Protein AF-0000000082558878 (afdb_homodimer)

InterPro domains:
  IPR019312 CCR4-NOT transcription complex subunit 11, C-terminal domain [PTHR15975] (5-112)

Solvent-accessible surface area (backbone atoms only — not comparable to full-atom values): 16102 Å² total; per-residue (Å²): 130,88,58,76,75,51,75,67,53,46,52,51,52,53,53,58,37,68,46,59,88,51,52,60,68,55,51,45,50,52,47,58,71,74,38,56,77,90,45,45,63,42,55,43,52,50,46,52,58,45,63,72,39,72,83,72,45,54,72,45,28,47,52,45,47,53,49,39,58,50,54,76,34,50,94,38,58,66,86,68,26,90,57,43,63,60,53,50,50,51,43,66,37,86,85,50,60,52,64,56,25,51,50,44,47,48,61,71,64,47,75,79,40,74,62,40,46,52,33,49,42,50,44,48,55,49,48,34,28,51,71,37,92,66,53,83,73,78,81,123,129,88,61,74,73,51,73,69,54,46,53,52,54,52,52,58,37,67,45,60,88,50,53,60,68,56,52,44,50,50,49,57,71,74,40,56,77,89,46,44,62,42,56,42,52,51,46,52,58,45,63,70,39,72,83,73,44,53,74,47,28,47,53,45,46,51,48,40,59,51,54,76,34,51,92,38,58,66,86,70,27,91,57,42,65,62,52,51,50,50,44,66,38,86,85,49,60,51,64,56,25,53,50,43,48,49,60,71,64,47,76,78,40,73,63,39,46,53,34,49,42,51,45,49,55,50,48,35,28,51,71,37,91,67,55,85,73,77,83,124

Radius of gyration: 20.97 Å; Cα contacts (8 Å, |Δi|>4): 273; chains: 2; bounding box: 34×67×45 Å

pLDDT: mean 88.43, std 11.2, range [39.81, 97.31]

Structure (mmCIF, N/CA/C/O backbone):
data_AF-0000000082558878-model_v1
#
loop_
_entity.id
_entity.type
_entity.pdbx_description
1 polymer 'CCR4-NOT transcription complex subunit 11'
#
loop_
_atom_site.group_PDB
_atom_site.id
_atom_site.type_symbol
_atom_site.label_atom_id
_atom_site.label_alt_id
_atom_site.label_comp_id
_atom_site.label_asym_id
_atom_site.label_entity_id
_atom_site.label_seq_id
_atom_site.pdbx_PDB_ins_code
_atom_site.Cartn_x
_atom_site.Cartn_y
_atom_site.Cartn_z
_atom_site.occupancy
_atom_site.B_iso_or_equiv
_atom_site.auth_seq_id
_atom_site.auth_comp_id
_atom_site.auth_asym_id
_atom_site.auth_atom_id
_atom_site.pdbx_PDB_model_num
ATOM 1 N N . MET A 1 1 ? 0.858 -32.375 -23.156 1 41.41 1 MET A N 1
ATOM 2 C CA . MET A 1 1 ? -0.125 -32.969 -22.25 1 41.41 1 MET A CA 1
ATOM 3 C C . MET A 1 1 ? -0.098 -32.312 -20.891 1 41.41 1 MET A C 1
ATOM 5 O O . MET A 1 1 ? 0.89 -32.406 -20.156 1 41.41 1 MET A O 1
ATOM 9 N N . MET A 1 2 ? -0.386 -31.094 -20.703 1 52.91 2 MET A N 1
ATOM 10 C CA . MET A 1 2 ? -0.169 -30.234 -19.531 1 52.91 2 MET A CA 1
ATOM 11 C C . MET A 1 2 ? -0.681 -30.891 -18.266 1 52.91 2 MET A C 1
ATOM 13 O O . MET A 1 2 ? -1.886 -31.109 -18.109 1 52.91 2 MET A O 1
ATOM 17 N N . LYS A 1 3 ? 0.099 -31.703 -17.609 1 71.94 3 LYS A N 1
ATOM 18 C CA . LYS A 1 3 ? -0.258 -32.594 -16.516 1 71.94 3 LYS A CA 1
ATOM 19 C C . LYS A 1 3 ? -0.732 -31.828 -15.297 1 71.94 3 LYS A C 1
ATOM 21 O O . LYS A 1 3 ? -0.329 -30.672 -15.094 1 71.94 3 LYS A O 1
ATOM 26 N N . THR A 1 4 ? -1.843 -32.25 -14.703 1 86.31 4 THR A N 1
ATOM 27 C CA . THR A 1 4 ? -2.49 -31.719 -13.508 1 86.31 4 THR A CA 1
ATOM 28 C C . THR A 1 4 ? -1.589 -31.891 -12.289 1 86.31 4 THR A C 1
ATOM 30 O O . THR A 1 4 ? -0.62 -32.656 -12.328 1 86.31 4 THR A O 1
ATOM 33 N N . LEU A 1 5 ? -1.783 -31.062 -11.266 1 92.44 5 LEU A N 1
ATOM 34 C CA . LEU A 1 5 ? -1.066 -31.188 -10 1 92.44 5 LEU A CA 1
ATOM 35 C C . LEU A 1 5 ? -1.396 -32.5 -9.312 1 92.44 5 LEU A C 1
ATOM 37 O O . LEU A 1 5 ? -2.549 -32.938 -9.312 1 92.44 5 LEU A O 1
ATOM 41 N N . ASN A 1 6 ? -0.422 -33.219 -8.93 1 92.88 6 ASN A N 1
ATOM 42 C CA . ASN A 1 6 ? -0.708 -34.375 -8.078 1 92.88 6 ASN A CA 1
ATOM 43 C C . ASN A 1 6 ? -1.129 -33.938 -6.676 1 92.88 6 ASN A C 1
ATOM 45 O O . ASN A 1 6 ? -1.124 -32.75 -6.359 1 92.88 6 ASN A O 1
ATOM 49 N N . ALA A 1 7 ? -1.588 -34.875 -5.836 1 93.94 7 ALA A N 1
ATOM 50 C CA . ALA A 1 7 ? -2.135 -34.562 -4.516 1 93.94 7 ALA A CA 1
ATOM 51 C C . ALA A 1 7 ? -1.107 -33.875 -3.643 1 93.94 7 ALA A C 1
ATOM 53 O O . ALA A 1 7 ? -1.439 -32.906 -2.941 1 93.94 7 ALA A O 1
ATOM 54 N N . ASP A 1 8 ? 0.12 -34.281 -3.676 1 95.5 8 ASP A N 1
ATOM 55 C CA . ASP A 1 8 ? 1.184 -33.688 -2.873 1 95.5 8 ASP A CA 1
ATOM 56 C C . ASP A 1 8 ? 1.49 -32.281 -3.332 1 95.5 8 ASP A C 1
ATOM 58 O O . ASP A 1 8 ? 1.669 -31.375 -2.51 1 95.5 8 ASP A O 1
ATOM 62 N N . GLU A 1 9 ? 1.542 -32.094 -4.574 1 95.62 9 GLU A N 1
ATOM 63 C CA . GLU A 1 9 ? 1.789 -30.766 -5.152 1 95.62 9 GLU A CA 1
ATOM 64 C C . GLU A 1 9 ? 0.667 -29.797 -4.805 1 95.62 9 GLU A C 1
ATOM 66 O O . GLU A 1 9 ? 0.924 -28.625 -4.492 1 95.62 9 GLU A O 1
ATOM 71 N N . SER A 1 10 ? -0.529 -30.312 -4.891 1 95.56 10 SER A N 1
ATOM 72 C CA . SER A 1 10 ? -1.688 -29.484 -4.562 1 95.56 10 SER A CA 1
ATOM 73 C C . SER A 1 10 ? -1.642 -29.031 -3.109 1 95.56 10 SER A C 1
ATOM 75 O O . SER A 1 10 ? -1.905 -27.859 -2.814 1 95.56 10 SER A O 1
ATOM 77 N N . LYS A 1 11 ? -1.354 -29.953 -2.287 1 96.38 11 LYS A N 1
ATOM 78 C CA . LYS A 1 11 ? -1.232 -29.609 -0.872 1 96.38 11 LYS A CA 1
ATOM 79 C C . LYS A 1 11 ? -0.143 -28.562 -0.644 1 96.38 11 LYS A C 1
ATOM 81 O O . LYS A 1 11 ? -0.33 -27.625 0.132 1 96.38 11 LYS A O 1
ATOM 86 N N . THR A 1 12 ? 0.955 -28.766 -1.284 1 96.94 12 THR A N 1
ATOM 87 C CA . THR A 1 12 ? 2.076 -27.844 -1.179 1 96.94 12 THR A CA 1
ATOM 88 C C . THR A 1 12 ? 1.678 -26.453 -1.665 1 96.94 12 THR A C 1
ATOM 90 O O . THR A 1 12 ? 1.969 -25.453 -1.007 1 96.94 12 THR A O 1
ATOM 93 N N . LEU A 1 13 ? 1.023 -26.359 -2.75 1 96.81 13 LEU A N 1
ATOM 94 C CA . LEU A 1 13 ? 0.583 -25.094 -3.324 1 96.81 13 LEU A CA 1
ATOM 95 C C . LEU A 1 13 ? -0.374 -24.375 -2.381 1 96.81 13 LEU A C 1
ATOM 97 O O . LEU A 1 13 ? -0.24 -23.172 -2.152 1 96.81 13 LEU A O 1
ATOM 101 N N . TYR A 1 14 ? -1.26 -25.109 -1.8 1 96.06 14 TYR A N 1
ATOM 102 C CA . TYR A 1 14 ? -2.234 -24.516 -0.883 1 96.06 14 TYR A CA 1
ATOM 103 C C . TYR A 1 14 ? -1.554 -24 0.378 1 96.06 14 TYR A C 1
ATOM 105 O O . TYR A 1 14 ? -1.959 -22.984 0.932 1 96.06 14 TYR A O 1
ATOM 113 N N . ALA A 1 15 ? -0.614 -24.703 0.79 1 96.94 15 ALA A N 1
ATOM 114 C CA . ALA A 1 15 ? 0.149 -24.25 1.953 1 96.94 15 ALA A CA 1
ATOM 115 C C . ALA A 1 15 ? 0.841 -22.922 1.679 1 96.94 15 ALA A C 1
ATOM 117 O O . ALA A 1 15 ? 0.9 -22.047 2.553 1 96.94 15 ALA A O 1
ATOM 118 N N . LEU A 1 16 ? 1.37 -22.797 0.528 1 97.06 16 LEU A N 1
ATOM 119 C CA . LEU A 1 16 ? 2.023 -21.547 0.134 1 97.06 16 LEU A CA 1
ATOM 120 C C . LEU A 1 16 ? 1.031 -20.391 0.14 1 97.06 16 LEU A C 1
ATOM 122 O O . LEU A 1 16 ? 1.364 -19.281 0.575 1 97.06 16 LEU A O 1
ATOM 126 N N . LEU A 1 17 ? -0.158 -20.672 -0.271 1 96.62 17 LEU A N 1
ATOM 127 C CA . LEU A 1 17 ? -1.191 -19.641 -0.342 1 96.62 17 LEU A CA 1
ATOM 128 C C . LEU A 1 17 ? -1.591 -19.172 1.055 1 96.62 17 LEU A C 1
ATOM 130 O O . LEU A 1 17 ? -2.105 -18.062 1.221 1 96.62 17 LEU A O 1
ATOM 134 N N . LYS A 1 18 ? -1.287 -19.984 2.02 1 94.31 18 LYS A N 1
ATOM 135 C CA . LYS A 1 18 ? -1.65 -19.656 3.396 1 94.31 18 LYS A CA 1
ATOM 136 C C . LYS A 1 18 ? -0.517 -18.922 4.105 1 94.31 18 LYS A C 1
ATOM 138 O O . LYS A 1 18 ? -0.676 -18.484 5.242 1 94.31 18 LYS A O 1
ATOM 143 N N . SER A 1 19 ? 0.592 -18.766 3.434 1 92.56 19 SER A N 1
ATOM 144 C CA . SER A 1 19 ? 1.75 -18.078 4.004 1 92.56 19 SER A CA 1
ATOM 145 C C . SER A 1 19 ? 1.663 -16.562 3.795 1 92.56 19 SER A C 1
ATOM 147 O O . SER A 1 19 ? 2.664 -15.922 3.486 1 92.56 19 SER A O 1
ATOM 149 N N . GLU A 1 20 ? 0.526 -16.047 3.996 1 86.44 20 GLU A N 1
ATOM 150 C CA . GLU A 1 20 ? 0.276 -14.641 3.674 1 86.44 20 GLU A CA 1
ATOM 151 C C . GLU A 1 20 ? 1.02 -13.711 4.633 1 86.44 20 GLU A C 1
ATOM 153 O O . GLU A 1 20 ? 1.218 -12.531 4.332 1 86.44 20 GLU A O 1
ATOM 158 N N . GLN A 1 21 ? 1.49 -14.227 5.73 1 86.25 21 GLN A N 1
ATOM 159 C CA . GLN A 1 21 ? 2.207 -13.414 6.711 1 86.25 21 GLN A CA 1
ATOM 160 C C . GLN A 1 21 ? 3.676 -13.258 6.328 1 86.25 21 GLN A C 1
ATOM 162 O O . GLN A 1 21 ? 4.379 -12.406 6.875 1 86.25 21 GLN A O 1
ATOM 167 N N . SER A 1 22 ? 4.121 -14.062 5.402 1 91.62 22 SER A N 1
ATOM 168 C CA . SER A 1 22 ? 5.504 -14 4.938 1 91.62 22 SER A CA 1
ATOM 169 C C . SER A 1 22 ? 5.68 -12.922 3.869 1 91.62 22 SER A C 1
ATOM 171 O O . SER A 1 22 ? 4.734 -12.594 3.148 1 91.62 22 SER A O 1
ATOM 173 N N . PRO A 1 23 ? 6.941 -12.414 3.881 1 92.31 23 PRO A N 1
ATOM 174 C CA . PRO A 1 23 ? 7.23 -11.484 2.787 1 92.31 23 PRO A CA 1
ATOM 175 C C . PRO A 1 23 ? 7.113 -12.141 1.412 1 92.31 23 PRO A C 1
ATOM 177 O O . PRO A 1 23 ? 7.328 -13.344 1.276 1 92.31 23 PRO A O 1
ATOM 180 N N . ILE A 1 24 ? 6.812 -11.352 0.441 1 92.62 24 ILE A N 1
ATOM 181 C CA . ILE A 1 24 ? 6.523 -11.812 -0.911 1 92.62 24 ILE A CA 1
ATOM 182 C C . ILE A 1 24 ? 7.738 -12.547 -1.479 1 92.62 24 ILE A C 1
ATOM 184 O O . ILE A 1 24 ? 7.598 -13.547 -2.186 1 92.62 24 ILE A O 1
ATOM 188 N N . ASP A 1 25 ? 8.945 -12.031 -1.175 1 92.75 25 ASP A N 1
ATOM 189 C CA . ASP A 1 25 ? 10.172 -12.625 -1.704 1 92.75 25 ASP A CA 1
ATOM 190 C C . ASP A 1 25 ? 10.406 -14.016 -1.115 1 92.75 25 ASP A C 1
ATOM 192 O O . ASP A 1 25 ? 10.883 -14.914 -1.808 1 92.75 25 ASP A O 1
ATOM 196 N N . GLU A 1 26 ? 10.023 -14.133 0.101 1 94.81 26 GLU A N 1
ATOM 197 C CA . GLU A 1 26 ? 10.164 -15.438 0.745 1 94.81 26 GLU A CA 1
ATOM 198 C C . GLU A 1 26 ? 9.164 -16.453 0.176 1 94.81 26 GLU A C 1
ATOM 200 O O . GLU A 1 26 ? 9.5 -17.609 -0.023 1 94.81 26 GLU A O 1
ATOM 205 N N . ILE A 1 27 ? 7.988 -15.992 -0.033 1 95.88 27 ILE A N 1
ATOM 206 C CA . ILE A 1 27 ? 6.961 -16.844 -0.622 1 95.88 27 ILE A CA 1
ATOM 207 C C . ILE A 1 27 ? 7.418 -17.328 -1.994 1 95.88 27 ILE A C 1
ATOM 209 O O . ILE A 1 27 ? 7.316 -18.516 -2.303 1 95.88 27 ILE A O 1
ATOM 213 N N . ALA A 1 28 ? 7.91 -16.422 -2.805 1 93.94 28 ALA A N 1
ATOM 214 C CA . ALA A 1 28 ? 8.398 -16.766 -4.137 1 93.94 28 ALA A CA 1
ATOM 215 C C . ALA A 1 28 ? 9.555 -17.766 -4.059 1 93.94 28 ALA A C 1
ATOM 217 O O . ALA A 1 28 ? 9.609 -18.719 -4.836 1 93.94 28 ALA A O 1
ATOM 218 N N . ALA A 1 29 ? 10.438 -17.516 -3.137 1 94.62 29 ALA A N 1
ATOM 219 C CA . ALA A 1 29 ? 11.578 -18.406 -2.953 1 94.62 29 ALA A CA 1
ATOM 220 C C . ALA A 1 29 ? 11.117 -19.797 -2.539 1 94.62 29 ALA A C 1
ATOM 222 O O . ALA A 1 29 ? 11.633 -20.797 -3.041 1 94.62 29 ALA A O 1
ATOM 223 N N . ASP A 1 30 ? 10.172 -19.859 -1.645 1 96.69 30 ASP A N 1
ATOM 224 C CA . ASP A 1 30 ? 9.617 -21.141 -1.195 1 96.69 30 ASP A CA 1
ATOM 225 C C . ASP A 1 30 ? 8.977 -21.891 -2.355 1 96.69 30 ASP A C 1
ATOM 227 O O . ASP A 1 30 ? 9.18 -23.109 -2.5 1 96.69 30 ASP A O 1
ATOM 231 N N . PHE A 1 31 ? 8.273 -21.203 -3.125 1 97 31 PHE A N 1
ATOM 232 C CA . PHE A 1 31 ? 7.645 -21.812 -4.289 1 97 31 PHE A CA 1
ATOM 233 C C . PHE A 1 31 ? 8.695 -22.422 -5.211 1 97 31 PHE A C 1
ATOM 235 O O . PHE A 1 31 ? 8.578 -23.578 -5.621 1 97 31 PHE A O 1
ATOM 242 N N . ASN A 1 32 ? 9.727 -21.656 -5.523 1 94.69 32 ASN A N 1
ATOM 243 C CA . ASN A 1 32 ? 10.781 -22.094 -6.43 1 94.69 32 ASN A CA 1
ATOM 244 C C . ASN A 1 32 ? 11.547 -23.281 -5.852 1 94.69 32 ASN A C 1
ATOM 246 O O . ASN A 1 32 ? 12.062 -24.125 -6.602 1 94.69 32 ASN A O 1
ATOM 250 N N . SER A 1 33 ? 11.617 -23.297 -4.617 1 95.88 33 SER A N 1
ATOM 251 C CA . SER A 1 33 ? 12.328 -24.391 -3.973 1 95.88 33 SER A CA 1
ATOM 252 C C . SER A 1 33 ? 11.492 -25.672 -3.953 1 95.88 33 SER A C 1
ATOM 254 O O . SER A 1 33 ? 12.039 -26.781 -3.99 1 95.88 33 SER A O 1
ATOM 256 N N . LYS A 1 34 ? 10.219 -25.578 -3.904 1 96.19 34 LYS A N 1
ATOM 257 C CA . LYS A 1 34 ? 9.328 -26.719 -3.746 1 96.19 34 LYS A CA 1
ATOM 258 C C . LYS A 1 34 ? 8.852 -27.234 -5.102 1 96.19 34 LYS A C 1
ATOM 260 O O . LYS A 1 34 ? 8.445 -28.391 -5.223 1 96.19 34 LYS A O 1
ATOM 265 N N . PHE A 1 35 ? 8.844 -26.359 -6.059 1 96.19 35 PHE A N 1
ATOM 266 C CA . PHE A 1 35 ? 8.414 -26.75 -7.398 1 96.19 35 PHE A CA 1
ATOM 267 C C . PHE A 1 35 ? 9.57 -26.641 -8.391 1 96.19 35 PHE A C 1
ATOM 269 O O . PHE A 1 35 ? 10.102 -25.547 -8.617 1 96.19 35 PHE A O 1
ATOM 276 N N . PRO A 1 36 ? 9.953 -27.812 -8.977 1 94.12 36 PRO A N 1
ATOM 277 C CA . PRO A 1 36 ? 10.938 -27.719 -10.062 1 94.12 36 PRO A CA 1
ATOM 278 C C . PRO A 1 36 ? 10.438 -26.906 -11.25 1 94.12 36 PRO A C 1
ATOM 280 O O . PRO A 1 36 ? 9.227 -26.828 -11.484 1 94.12 36 PRO A O 1
ATOM 283 N N . ARG A 1 37 ? 11.352 -26.328 -12.016 1 92.56 37 ARG A N 1
ATOM 284 C CA . ARG A 1 37 ? 11.031 -25.438 -13.133 1 92.56 37 ARG A CA 1
ATOM 285 C C . ARG A 1 37 ? 10.078 -26.125 -14.117 1 92.56 37 ARG A C 1
ATOM 287 O O . ARG A 1 37 ? 9.188 -25.484 -14.672 1 92.56 37 ARG A O 1
ATOM 294 N N . ALA A 1 38 ? 10.297 -27.406 -14.281 1 92.88 38 ALA A N 1
ATOM 295 C CA . ALA A 1 38 ? 9.484 -28.172 -15.227 1 92.88 38 ALA A CA 1
ATOM 296 C C . ALA A 1 38 ? 8.031 -28.234 -14.781 1 92.88 38 ALA A C 1
ATOM 298 O O . ALA A 1 38 ? 7.137 -28.5 -15.594 1 92.88 38 ALA A O 1
ATOM 299 N N . ARG A 1 39 ? 7.816 -27.953 -13.516 1 94.56 39 ARG A N 1
ATOM 300 C CA . ARG A 1 39 ? 6.465 -28.062 -12.977 1 94.56 39 ARG A CA 1
ATOM 301 C C . ARG A 1 39 ? 5.855 -26.672 -12.75 1 94.56 39 ARG A C 1
ATOM 303 O O . ARG A 1 39 ? 4.688 -26.562 -12.367 1 94.56 39 ARG A O 1
ATOM 310 N N . HIS A 1 40 ? 6.562 -25.609 -13.07 1 94.5 40 HIS A N 1
ATOM 311 C CA . HIS A 1 40 ? 6.102 -24.234 -12.836 1 94.5 40 HIS A CA 1
ATOM 312 C C . HIS A 1 40 ? 4.82 -23.953 -13.617 1 94.5 40 HIS A C 1
ATOM 314 O O . HIS A 1 40 ? 3.871 -23.391 -13.062 1 94.5 40 HIS A O 1
ATOM 320 N N . PHE A 1 41 ? 4.859 -24.406 -14.797 1 94.75 41 PHE A N 1
ATOM 321 C CA . PHE A 1 41 ? 3.723 -24.078 -15.656 1 94.75 41 PHE A CA 1
ATOM 322 C C . PHE A 1 41 ? 2.441 -24.688 -15.109 1 94.75 41 PHE A C 1
ATOM 324 O O . PHE A 1 41 ? 1.404 -24.031 -15.047 1 94.75 41 PHE A O 1
ATOM 331 N N . VAL A 1 42 ? 2.514 -25.906 -14.695 1 96.06 42 VAL A N 1
ATOM 332 C CA . VAL A 1 42 ? 1.333 -26.625 -14.211 1 96.06 42 VAL A CA 1
ATOM 333 C C . VAL A 1 42 ? 0.871 -26.016 -12.891 1 96.06 42 VAL A C 1
ATOM 335 O O . VAL A 1 42 ? -0.329 -25.828 -12.672 1 96.06 42 VAL A O 1
ATOM 338 N N . ALA A 1 43 ? 1.758 -25.703 -12.023 1 96.69 43 ALA A N 1
ATOM 339 C CA . ALA A 1 43 ? 1.423 -25.078 -10.734 1 96.69 43 ALA A CA 1
ATOM 340 C C . ALA A 1 43 ? 0.758 -23.719 -10.938 1 96.69 43 ALA A C 1
ATOM 342 O O . ALA A 1 43 ? -0.292 -23.438 -10.352 1 96.69 43 ALA A O 1
ATOM 343 N N . CYS A 1 44 ? 1.256 -22.969 -11.82 1 96.94 44 CYS A N 1
ATOM 344 C CA . CYS A 1 44 ? 0.726 -21.625 -12.102 1 96.94 44 CYS A CA 1
ATOM 345 C C . CYS A 1 44 ? -0.614 -21.719 -12.82 1 96.94 44 CYS A C 1
ATOM 347 O O . CYS A 1 44 ? -1.517 -20.922 -12.562 1 96.94 44 CYS A O 1
ATOM 349 N N . SER A 1 45 ? -0.676 -22.656 -13.711 1 96.69 45 SER A N 1
ATOM 350 C CA . SER A 1 45 ? -1.957 -22.859 -14.375 1 96.69 45 SER A CA 1
ATOM 351 C C . SER A 1 45 ? -3.057 -23.188 -13.375 1 96.69 45 SER A C 1
ATOM 353 O O . SER A 1 45 ? -4.195 -22.75 -13.523 1 96.69 45 SER A O 1
ATOM 355 N N . SER A 1 46 ? -2.701 -23.938 -12.398 1 96.06 46 SER A N 1
ATOM 356 C CA . SER A 1 46 ? -3.646 -24.25 -11.328 1 96.06 46 SER A CA 1
ATOM 357 C C . SER A 1 46 ? -4.043 -22.984 -10.57 1 96.06 46 SER A C 1
ATOM 359 O O . SER A 1 46 ? -5.211 -22.812 -10.219 1 96.06 46 SER A O 1
ATOM 361 N N . LEU A 1 47 ? -3.135 -22.125 -10.281 1 96.81 47 LEU A N 1
ATOM 362 C CA . LEU A 1 47 ? -3.412 -20.875 -9.609 1 96.81 47 LEU A CA 1
ATOM 363 C C . LEU A 1 47 ? -4.387 -20.016 -10.422 1 96.81 47 LEU A C 1
ATOM 365 O O . LEU A 1 47 ? -5.305 -19.422 -9.859 1 96.81 47 LEU A O 1
ATOM 369 N N . VAL A 1 48 ? -4.156 -20.016 -11.727 1 97.06 48 VAL A N 1
ATOM 370 C CA . VAL A 1 48 ? -5.023 -19.234 -12.609 1 97.06 48 VAL A CA 1
ATOM 371 C C . VAL A 1 48 ? -6.461 -19.75 -12.492 1 97.06 48 VAL A C 1
ATOM 373 O O . VAL A 1 48 ? -7.402 -18.953 -12.414 1 97.06 48 VAL A O 1
ATOM 376 N N . LEU A 1 49 ? -6.578 -21.016 -12.453 1 95.12 49 LEU A N 1
A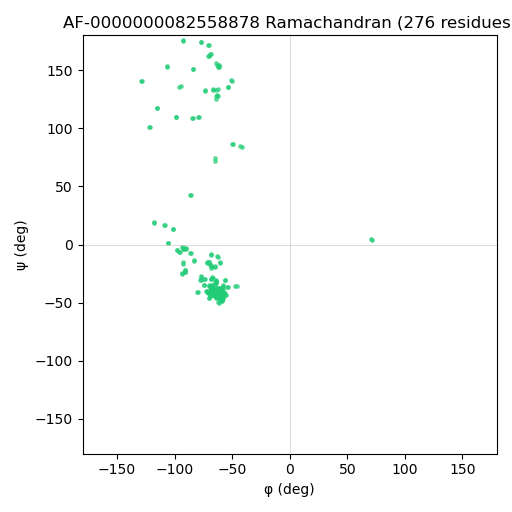TOM 377 C CA . LEU A 1 49 ? -7.902 -21.609 -12.336 1 95.12 49 LEU A CA 1
ATOM 378 C C . LEU A 1 49 ? -8.555 -21.219 -11.016 1 95.12 49 LEU A C 1
ATOM 380 O O . LEU A 1 49 ? -9.742 -20.875 -10.977 1 95.12 49 LEU A O 1
ATOM 384 N N . LEU A 1 50 ? -7.809 -21.266 -9.922 1 95.06 50 LEU A N 1
ATOM 385 C CA . LEU A 1 50 ? -8.32 -20.891 -8.609 1 95.06 50 LEU A CA 1
ATOM 386 C C . LEU A 1 50 ? -8.688 -19.422 -8.555 1 95.06 50 LEU A C 1
ATOM 388 O O . LEU A 1 50 ? -9.688 -19.047 -7.934 1 95.06 50 LEU A O 1
ATOM 392 N N . LEU A 1 51 ? -7.996 -18.578 -9.289 1 96.31 51 LEU A N 1
ATOM 393 C CA . LEU A 1 51 ? -8.195 -17.141 -9.281 1 96.31 51 LEU A CA 1
ATOM 394 C C . LEU A 1 51 ? -9.438 -16.75 -10.094 1 96.31 51 LEU A C 1
ATOM 396 O O . LEU A 1 51 ? -10.008 -15.688 -9.891 1 96.31 51 LEU A O 1
ATOM 400 N N . GLN A 1 52 ? -9.742 -17.547 -11.008 1 93.5 52 GLN A N 1
ATOM 401 C CA . GLN A 1 52 ? -10.891 -17.25 -11.852 1 93.5 52 GLN A CA 1
ATOM 402 C C . GLN A 1 52 ? -12.195 -17.359 -11.062 1 93.5 52 GLN A C 1
ATOM 404 O O . GLN A 1 52 ? -13.172 -16.672 -11.359 1 93.5 52 GLN A O 1
ATOM 409 N N . ASP A 1 53 ? -12.164 -18.234 -10.062 1 90.81 53 ASP A N 1
ATOM 410 C CA . ASP A 1 53 ? -13.305 -18.328 -9.156 1 90.81 53 ASP A CA 1
ATOM 411 C C . ASP A 1 53 ? -13.047 -17.547 -7.875 1 90.81 53 ASP A C 1
ATOM 413 O O . ASP A 1 53 ? -12.281 -17.984 -7.012 1 90.81 53 ASP A O 1
ATOM 417 N N . LYS A 1 54 ? -13.75 -16.453 -7.719 1 84.75 54 LYS A N 1
ATOM 418 C CA . LYS A 1 54 ? -13.508 -15.516 -6.613 1 84.75 54 LYS A CA 1
ATOM 419 C C . LYS A 1 54 ? -13.898 -16.141 -5.277 1 84.75 54 LYS A C 1
ATOM 421 O O . LYS A 1 54 ? -13.484 -15.664 -4.219 1 84.75 54 LYS A O 1
ATOM 426 N N . LYS A 1 55 ? -14.469 -17.203 -5.328 1 89.88 55 LYS A N 1
ATOM 427 C CA . LYS A 1 55 ? -14.969 -17.797 -4.094 1 89.88 55 LYS A CA 1
ATOM 428 C C . LYS A 1 55 ? -14 -18.844 -3.564 1 89.88 55 LYS A C 1
ATOM 430 O O . LYS A 1 55 ? -14.148 -19.312 -2.434 1 89.88 55 LYS A O 1
ATOM 435 N N . LEU A 1 56 ? -12.984 -19.078 -4.355 1 91.56 56 LEU A N 1
ATOM 436 C CA . LEU A 1 56 ? -12.125 -20.203 -3.986 1 91.56 56 LEU A CA 1
ATOM 437 C C . LEU A 1 56 ? -10.984 -19.734 -3.086 1 91.56 56 LEU A C 1
ATOM 439 O O . LEU A 1 56 ? -10.461 -20.531 -2.291 1 91.56 56 LEU A O 1
ATOM 443 N N . LEU A 1 57 ? -10.641 -18.516 -3.137 1 94.62 57 LEU A N 1
ATOM 444 C CA . LEU A 1 57 ? -9.516 -17.984 -2.375 1 94.62 57 LEU A CA 1
ATOM 445 C C . LEU A 1 57 ? -9.922 -16.75 -1.58 1 94.62 57 LEU A C 1
ATOM 447 O O . LEU A 1 57 ? -10.75 -15.953 -2.041 1 94.62 57 LEU A O 1
ATOM 451 N N . HIS A 1 58 ? -9.398 -16.734 -0.438 1 93.75 58 HIS A N 1
ATOM 452 C CA . HIS A 1 58 ? -9.555 -15.492 0.324 1 93.75 58 HIS A CA 1
ATOM 453 C C . HIS A 1 58 ? -8.766 -14.352 -0.303 1 93.75 58 HIS A C 1
ATOM 455 O O . HIS A 1 58 ? -7.859 -14.586 -1.111 1 93.75 58 HIS A O 1
ATOM 461 N N . SER A 1 59 ? -9.07 -13.156 0.082 1 93.31 59 SER A N 1
ATOM 462 C CA . SER A 1 59 ? -8.461 -11.961 -0.484 1 93.31 59 SER A CA 1
ATOM 463 C C . SER A 1 59 ? -6.941 -12.008 -0.374 1 93.31 59 SER A C 1
ATOM 465 O O . SER A 1 59 ? -6.234 -11.695 -1.336 1 93.31 59 SER A O 1
ATOM 467 N N . THR A 1 60 ? -6.469 -12.43 0.783 1 94 60 THR A N 1
ATOM 468 C CA . THR A 1 60 ? -5.023 -12.469 0.998 1 94 60 THR A CA 1
ATOM 469 C C . THR A 1 60 ? -4.387 -13.57 0.154 1 94 60 THR A C 1
ATOM 471 O O . THR A 1 60 ? -3.285 -13.391 -0.373 1 94 60 THR A O 1
ATOM 474 N N . GLN A 1 61 ? -5.066 -14.625 -0.016 1 94.94 61 GLN A N 1
ATOM 475 C CA . GLN A 1 61 ? -4.555 -15.734 -0.814 1 94.94 61 GLN A CA 1
ATOM 476 C C . GLN A 1 61 ? -4.477 -15.359 -2.291 1 94.94 61 GLN A C 1
ATOM 478 O O . GLN A 1 61 ? -3.553 -15.773 -2.994 1 94.94 61 GLN A O 1
ATOM 483 N N . ARG A 1 62 ? -5.449 -14.633 -2.697 1 96.06 62 ARG A N 1
ATOM 484 C CA . ARG A 1 62 ? -5.441 -14.172 -4.082 1 96.06 62 ARG A CA 1
ATOM 485 C C . ARG A 1 62 ? -4.207 -13.312 -4.363 1 96.06 62 ARG A C 1
ATOM 487 O O . ARG A 1 62 ? -3.566 -13.469 -5.406 1 96.06 62 ARG A O 1
ATOM 494 N N . LEU A 1 63 ? -3.898 -12.5 -3.393 1 96.12 63 LEU A N 1
ATOM 495 C CA . LEU A 1 63 ? -2.717 -11.656 -3.531 1 96.12 63 LEU A CA 1
ATOM 496 C C . LEU A 1 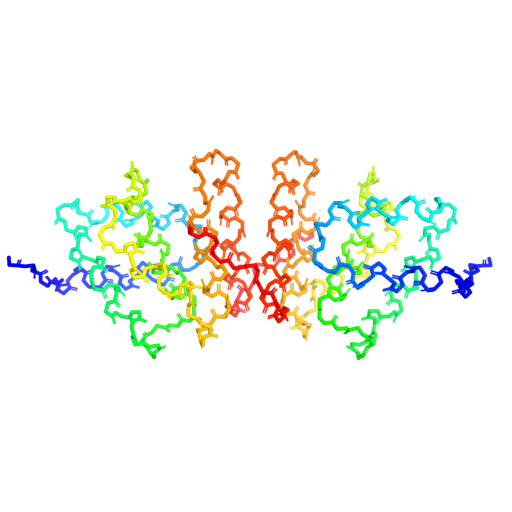63 ? -1.453 -12.5 -3.633 1 96.12 63 LEU A C 1
ATOM 498 O O . LEU A 1 63 ? -0.594 -12.242 -4.48 1 96.12 63 LEU A O 1
ATOM 502 N N . VAL A 1 64 ? -1.388 -13.484 -2.826 1 96.75 64 VAL A N 1
ATOM 503 C CA . VAL A 1 64 ? -0.241 -14.391 -2.836 1 96.75 64 VAL A CA 1
ATOM 504 C C . VAL A 1 64 ? -0.161 -15.109 -4.18 1 96.75 64 VAL A C 1
ATOM 506 O O . VAL A 1 64 ? 0.918 -15.227 -4.766 1 96.75 64 VAL A O 1
ATOM 509 N N . ALA A 1 65 ? -1.287 -15.523 -4.66 1 97.31 65 ALA A N 1
ATOM 510 C CA . ALA A 1 65 ? -1.346 -16.234 -5.934 1 97.31 65 ALA A CA 1
ATOM 511 C C . ALA A 1 65 ? -0.816 -15.367 -7.07 1 97.31 65 ALA A C 1
ATOM 513 O O . ALA A 1 65 ? -0.009 -15.82 -7.883 1 97.31 65 ALA A O 1
ATOM 514 N N . PHE A 1 66 ? -1.211 -14.133 -7.102 1 96.19 66 PHE A N 1
ATOM 515 C CA . PHE A 1 66 ? -0.744 -13.219 -8.133 1 96.19 66 PHE A CA 1
ATOM 516 C C . PHE A 1 66 ? 0.753 -12.969 -8 1 96.19 66 PHE A C 1
ATOM 518 O O . PHE A 1 66 ? 1.459 -12.836 -9.008 1 96.19 66 PHE A O 1
ATOM 525 N N . ALA A 1 67 ? 1.17 -12.859 -6.781 1 95.38 67 ALA A N 1
ATOM 526 C CA . ALA A 1 67 ? 2.6 -12.68 -6.551 1 95.38 67 ALA A CA 1
ATOM 527 C C . ALA A 1 67 ? 3.404 -13.836 -7.133 1 95.38 67 ALA A C 1
ATOM 529 O O . ALA A 1 67 ? 4.387 -13.617 -7.844 1 95.38 67 ALA A O 1
ATOM 530 N N . ILE A 1 68 ? 2.982 -14.992 -6.879 1 96.38 68 ILE A N 1
ATOM 531 C CA . ILE A 1 68 ? 3.678 -16.172 -7.363 1 96.38 68 ILE A CA 1
ATOM 532 C C . ILE A 1 68 ? 3.639 -16.203 -8.891 1 96.38 68 ILE A C 1
ATOM 534 O O . ILE A 1 68 ? 4.668 -16.422 -9.539 1 96.38 68 ILE A O 1
ATOM 538 N N . LEU A 1 69 ? 2.504 -15.953 -9.445 1 95.75 69 LEU A N 1
ATOM 539 C CA . LEU A 1 69 ? 2.307 -15.992 -10.891 1 95.75 69 LEU A CA 1
ATOM 540 C C . LEU A 1 69 ? 3.279 -15.055 -11.594 1 95.75 69 LEU A C 1
ATOM 542 O O . LEU A 1 69 ? 3.832 -15.398 -12.641 1 95.75 69 LEU A O 1
ATOM 546 N N . HIS A 1 70 ? 3.426 -13.953 -11.031 1 93.94 70 HIS A N 1
ATOM 547 C CA . HIS A 1 70 ? 4.27 -12.938 -11.656 1 93.94 70 HIS A CA 1
ATOM 548 C C . HIS A 1 70 ? 5.746 -13.211 -11.383 1 93.94 70 HIS A C 1
ATOM 550 O O . HIS A 1 70 ? 6.566 -13.172 -12.305 1 93.94 70 HIS A O 1
ATOM 556 N N . GLN A 1 71 ? 6.086 -13.602 -10.211 1 91.25 71 GLN A N 1
ATOM 557 C CA . GLN A 1 71 ? 7.473 -13.727 -9.781 1 91.25 71 GLN A CA 1
ATOM 558 C C . GLN A 1 71 ? 8.133 -14.961 -10.398 1 91.25 71 GLN A C 1
ATOM 560 O O . GLN A 1 71 ? 9.336 -14.969 -10.648 1 91.25 71 GLN A O 1
ATOM 565 N N . THR A 1 72 ? 7.383 -15.961 -10.547 1 92.75 72 THR A N 1
ATOM 566 C CA . THR A 1 72 ? 7.91 -17.203 -11.094 1 92.75 72 THR A CA 1
ATOM 567 C C . THR A 1 72 ? 8.555 -16.969 -12.453 1 92.75 72 THR A C 1
ATOM 569 O O . THR A 1 72 ? 9.562 -17.609 -12.789 1 92.75 72 THR A O 1
ATOM 572 N N . TYR A 1 73 ? 8.062 -16.031 -13.148 1 89.5 73 TYR A N 1
ATOM 573 C CA . TYR A 1 73 ? 8.57 -15.781 -14.484 1 89.5 73 TYR A CA 1
ATOM 574 C C . TYR A 1 73 ? 9.18 -14.383 -14.578 1 89.5 73 TYR A C 1
ATOM 576 O O . TYR A 1 73 ? 9.281 -13.812 -15.664 1 89.5 73 TYR A O 1
ATOM 584 N N . ALA A 1 74 ? 9.5 -13.844 -13.438 1 79.81 74 ALA A N 1
ATOM 585 C CA . ALA A 1 74 ? 9.992 -12.469 -13.383 1 79.81 74 ALA A CA 1
ATOM 586 C C . ALA A 1 74 ? 11.375 -12.359 -14.023 1 79.81 74 ALA A C 1
ATOM 588 O O . ALA A 1 74 ? 11.742 -11.305 -14.547 1 79.81 74 ALA A O 1
ATOM 589 N N . SER A 1 75 ? 12.188 -13.344 -13.844 1 72.81 75 SER A N 1
ATOM 590 C CA . SER A 1 75 ? 13.531 -13.336 -14.406 1 72.81 75 SER A CA 1
ATOM 591 C C . SER A 1 75 ? 13.492 -13.312 -15.93 1 72.81 75 SER A C 1
ATOM 593 O O . SER A 1 75 ? 14.5 -13 -16.578 1 72.81 75 SER A O 1
ATOM 595 N N . GLN A 1 76 ? 12.336 -13.5 -16.328 1 68.31 76 GLN A N 1
ATOM 596 C CA . GLN A 1 76 ? 12.148 -13.5 -17.781 1 68.31 76 GLN A CA 1
ATOM 597 C C . GLN A 1 76 ? 11.445 -12.234 -18.25 1 68.31 76 GLN A C 1
ATOM 599 O O . GLN A 1 76 ? 10.914 -11.477 -17.438 1 68.31 76 GLN A O 1
ATOM 604 N N . LYS A 1 77 ? 11.758 -11.961 -19.469 1 63.62 77 LYS A N 1
ATOM 605 C CA . LYS A 1 77 ? 10.984 -10.859 -20.031 1 63.62 77 LYS A CA 1
ATOM 606 C C . LYS A 1 77 ? 9.484 -11.086 -19.828 1 63.62 77 LYS A C 1
ATOM 608 O O . LYS A 1 77 ? 9.023 -12.234 -19.812 1 63.62 77 LYS A O 1
ATOM 613 N N . SER A 1 78 ? 8.773 -10.078 -19.547 1 66 78 SER A N 1
ATOM 614 C CA . SER A 1 78 ? 7.332 -10.156 -19.344 1 66 78 SER A CA 1
ATOM 615 C C . SER A 1 78 ? 6.664 -10.961 -20.469 1 66 78 SER A C 1
ATOM 617 O O . SER A 1 78 ? 5.703 -11.688 -20.219 1 66 78 SER A O 1
ATOM 619 N N . SER A 1 79 ? 7.191 -10.797 -21.562 1 70.62 79 SER A N 1
ATOM 620 C CA . SER A 1 79 ? 6.621 -11.492 -22.703 1 70.62 79 SER A CA 1
ATOM 621 C C . SER A 1 79 ? 6.832 -13 -22.594 1 70.62 79 SER A C 1
ATOM 623 O O . SER A 1 79 ? 6.121 -13.781 -23.234 1 70.62 79 SER A O 1
ATOM 625 N N . ALA A 1 80 ? 7.707 -13.305 -21.781 1 78.12 80 ALA A N 1
ATOM 626 C CA . ALA A 1 80 ? 7.996 -14.734 -21.641 1 78.12 80 ALA A CA 1
ATOM 627 C C . ALA A 1 80 ? 7.133 -15.367 -20.562 1 78.12 80 ALA A C 1
ATOM 629 O O . ALA A 1 80 ? 7.125 -16.578 -20.391 1 78.12 80 ALA A O 1
ATOM 630 N N . ASN A 1 81 ? 6.348 -14.547 -19.891 1 87.44 81 ASN A N 1
ATOM 631 C CA . ASN A 1 81 ? 5.414 -15.055 -18.891 1 87.44 81 ASN A CA 1
ATOM 632 C C . ASN A 1 81 ? 4.105 -15.516 -19.531 1 87.44 81 ASN A C 1
ATOM 634 O O . ASN A 1 81 ? 3.326 -14.695 -20.016 1 87.44 81 ASN A O 1
ATOM 638 N N . PRO A 1 82 ? 3.881 -16.766 -19.562 1 92.56 82 PRO A N 1
ATOM 639 C CA . PRO A 1 82 ? 2.689 -17.297 -20.234 1 92.56 82 PRO A CA 1
ATOM 640 C C . PRO A 1 82 ? 1.391 -16.781 -19.609 1 92.56 82 PRO A C 1
ATOM 642 O O . PRO A 1 82 ? 0.33 -16.875 -20.234 1 92.56 82 PRO A O 1
ATOM 645 N N . PHE A 1 83 ? 1.454 -16.234 -18.438 1 94.88 83 PHE A N 1
ATOM 646 C CA . PHE A 1 83 ? 0.239 -15.836 -17.75 1 94.88 83 PHE A CA 1
ATOM 647 C C . PHE A 1 83 ? 0.11 -14.312 -17.719 1 94.88 83 PHE A C 1
ATOM 649 O O . PHE A 1 83 ? -0.741 -13.773 -17 1 94.88 83 PHE A O 1
ATOM 656 N N . ILE A 1 84 ? 0.817 -13.664 -18.516 1 92.62 84 ILE A N 1
ATOM 657 C CA . ILE A 1 84 ? 0.905 -12.211 -18.469 1 92.62 84 ILE A CA 1
ATOM 658 C C . ILE A 1 84 ? -0.42 -11.594 -18.906 1 92.62 84 ILE A C 1
ATOM 660 O O . ILE A 1 84 ? -0.868 -10.594 -18.359 1 92.62 84 ILE A O 1
ATOM 664 N N . ASN A 1 85 ? -1.032 -12.156 -19.891 1 94.44 85 ASN A N 1
ATOM 665 C CA . ASN A 1 85 ? -2.311 -11.633 -20.359 1 94.44 85 ASN A CA 1
ATOM 666 C C . ASN A 1 85 ? -3.395 -11.75 -19.297 1 94.44 85 ASN A C 1
ATOM 668 O O . ASN A 1 85 ? -4.227 -10.859 -19.156 1 94.44 85 ASN A O 1
ATOM 672 N N . PHE A 1 86 ? -3.355 -12.844 -18.656 1 95.38 86 PHE A N 1
ATOM 673 C CA . PHE A 1 86 ? -4.312 -13.031 -17.578 1 95.38 86 PHE A CA 1
ATOM 674 C C . PHE A 1 86 ? -4.117 -11.969 -16.484 1 95.38 86 PHE A C 1
ATOM 676 O O . PHE A 1 86 ? -5.086 -11.383 -16.016 1 95.38 86 PHE A O 1
ATOM 683 N N . ILE A 1 87 ? -2.871 -11.703 -16.141 1 94.5 87 ILE A N 1
ATOM 684 C CA . ILE A 1 87 ? -2.527 -10.734 -15.109 1 94.5 87 ILE A CA 1
ATOM 685 C C . ILE A 1 87 ? -2.932 -9.336 -15.562 1 94.5 87 ILE A C 1
ATOM 687 O O . ILE A 1 87 ? -3.594 -8.602 -14.82 1 94.5 87 ILE A O 1
ATOM 691 N N . ILE A 1 88 ? -2.688 -9.016 -16.781 1 92.81 88 ILE A N 1
ATOM 692 C CA . ILE A 1 88 ? -2.984 -7.703 -17.344 1 92.81 88 ILE A CA 1
ATOM 693 C C . ILE A 1 88 ? -4.496 -7.504 -17.406 1 92.81 88 ILE A C 1
ATOM 695 O O . ILE A 1 88 ? -5.008 -6.434 -17.062 1 92.81 88 ILE A O 1
ATOM 699 N N . ASN A 1 89 ? -5.16 -8.547 -17.797 1 93.94 89 ASN A N 1
ATOM 700 C CA . ASN A 1 89 ? -6.613 -8.461 -17.906 1 93.94 89 ASN A CA 1
ATOM 701 C C . ASN A 1 89 ? -7.266 -8.234 -16.547 1 93.94 89 ASN A C 1
ATOM 703 O O . ASN A 1 89 ? -8.242 -7.496 -16.438 1 93.94 89 ASN A O 1
ATOM 707 N N . THR A 1 90 ? -6.758 -8.867 -15.578 1 92.62 90 THR A N 1
ATOM 708 C CA . THR A 1 90 ? -7.273 -8.688 -14.227 1 92.62 90 THR A CA 1
ATOM 709 C C . THR A 1 90 ? -7.055 -7.25 -13.75 1 92.62 90 THR A C 1
ATOM 711 O O . THR A 1 90 ? -7.938 -6.652 -13.133 1 92.62 90 THR A O 1
ATOM 714 N N . ALA A 1 91 ? -5.922 -6.727 -14.078 1 90.5 91 ALA A N 1
ATOM 715 C CA . ALA A 1 91 ? -5.598 -5.352 -13.703 1 90.5 91 ALA A CA 1
ATOM 716 C C . ALA A 1 91 ? -6.496 -4.355 -14.422 1 90.5 91 ALA A C 1
ATOM 718 O O . ALA A 1 91 ? -6.734 -3.252 -13.922 1 90.5 91 ALA A O 1
ATOM 719 N N . SER A 1 92 ? -6.941 -4.73 -15.586 1 90.81 92 SER A N 1
ATOM 720 C CA . SER A 1 92 ? -7.734 -3.836 -16.422 1 90.81 92 SER A CA 1
ATOM 721 C C . SER A 1 92 ? -9.227 -4.027 -16.172 1 90.81 92 SER A C 1
ATOM 723 O O . SER A 1 92 ? -10.055 -3.316 -16.734 1 90.81 92 SER A O 1
ATOM 725 N N . ASP A 1 93 ? -9.555 -4.945 -15.328 1 89.75 93 ASP A N 1
ATOM 726 C CA . ASP A 1 93 ? -10.953 -5.234 -15.023 1 89.75 93 ASP A CA 1
ATOM 727 C C . ASP A 1 93 ? -11.523 -4.219 -14.039 1 89.75 93 ASP A C 1
ATOM 729 O O . ASP A 1 93 ? -11.297 -4.324 -12.828 1 89.75 93 ASP A O 1
ATOM 733 N N . ASP A 1 94 ? -12.406 -3.377 -14.477 1 85.69 94 ASP A N 1
ATOM 734 C CA . ASP A 1 94 ? -12.969 -2.312 -13.656 1 85.69 94 ASP A CA 1
ATOM 735 C C . ASP A 1 94 ? -13.93 -2.875 -12.609 1 85.69 94 ASP A C 1
ATOM 737 O O . ASP A 1 94 ? -14.258 -2.203 -11.633 1 85.69 94 ASP A O 1
ATOM 741 N N . GLU A 1 95 ? -14.336 -4.094 -12.781 1 86.88 95 GLU A N 1
ATOM 742 C CA . GLU A 1 95 ? -15.281 -4.703 -11.852 1 86.88 95 GLU A CA 1
ATOM 743 C C . GLU A 1 95 ? -14.555 -5.527 -10.789 1 86.88 95 GLU A C 1
ATOM 745 O O . GLU A 1 95 ? -15.172 -6 -9.828 1 86.88 95 GLU A O 1
ATOM 750 N N . GLY A 1 96 ? -13.297 -5.656 -10.953 1 87.94 96 GLY A N 1
ATOM 751 C CA . GLY A 1 96 ? -12.516 -6.441 -10.008 1 87.94 96 GLY A CA 1
ATOM 752 C C . GLY A 1 96 ? -12.234 -5.711 -8.711 1 87.94 96 GLY A C 1
ATOM 753 O O . GLY A 1 96 ? -12.602 -4.543 -8.562 1 87.94 96 GLY A O 1
ATOM 754 N N . GLU A 1 97 ? -11.625 -6.461 -7.801 1 89.06 97 GLU A N 1
ATOM 755 C CA . GLU A 1 97 ? -11.242 -5.875 -6.52 1 89.06 97 GLU A CA 1
ATOM 756 C C . GLU A 1 9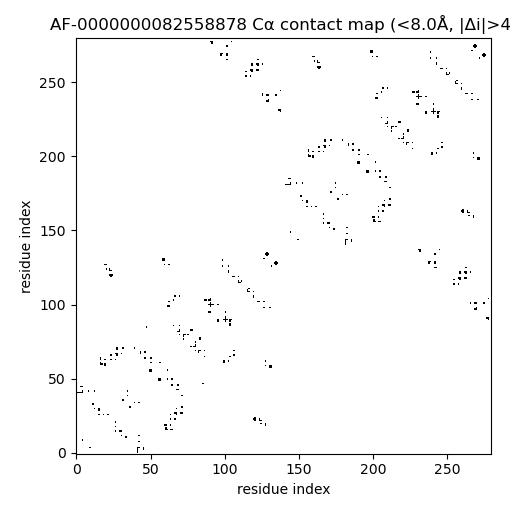7 ? -10.156 -4.82 -6.699 1 89.06 97 GLU A C 1
ATOM 758 O O . GLU A 1 97 ? -9.141 -5.074 -7.348 1 89.06 97 GLU A O 1
ATOM 763 N N . LYS A 1 98 ? -10.328 -3.701 -6.086 1 88 98 LYS A N 1
ATOM 764 C CA . LYS A 1 98 ? -9.398 -2.588 -6.246 1 88 98 LYS A CA 1
ATOM 765 C C . LYS A 1 98 ? -8.008 -2.953 -5.727 1 88 98 LYS A C 1
ATOM 767 O O . LYS A 1 98 ? -7 -2.602 -6.344 1 88 98 LYS A O 1
ATOM 772 N N . TYR A 1 99 ? -8.078 -3.639 -4.582 1 89.19 99 TYR A N 1
ATOM 773 C CA . TYR A 1 99 ? -6.785 -3.971 -3.988 1 89.19 99 TYR A CA 1
ATOM 774 C C . TYR A 1 99 ? -5.996 -4.906 -4.895 1 89.19 99 TYR A C 1
ATOM 776 O O . TYR A 1 99 ? -4.77 -4.797 -4.996 1 89.19 99 TYR A O 1
ATOM 784 N N . GLU A 1 100 ? -6.652 -5.777 -5.625 1 91.81 100 GLU A N 1
ATOM 785 C CA . GLU A 1 100 ? -5.98 -6.691 -6.539 1 91.81 100 GLU A CA 1
ATOM 786 C C . GLU A 1 100 ? -5.406 -5.949 -7.742 1 91.81 100 GLU A C 1
ATOM 788 O O . GLU A 1 100 ? -4.25 -6.16 -8.117 1 91.81 100 GLU A O 1
ATOM 793 N N . ARG A 1 101 ? -6.25 -5.113 -8.258 1 91.56 101 ARG A N 1
ATOM 794 C CA . ARG A 1 101 ? -5.832 -4.328 -9.414 1 91.56 101 ARG A CA 1
ATOM 795 C C . ARG A 1 101 ? -4.602 -3.486 -9.094 1 91.56 101 ARG A C 1
ATOM 797 O O . ARG A 1 101 ? -3.648 -3.445 -9.867 1 91.56 101 ARG A O 1
ATOM 804 N N . ALA A 1 102 ? -4.672 -2.908 -7.945 1 87.69 102 ALA A N 1
ATOM 805 C CA . ALA A 1 102 ? -3.572 -2.057 -7.504 1 87.69 102 ALA A CA 1
ATOM 806 C C . ALA A 1 102 ? -2.297 -2.869 -7.305 1 87.69 102 ALA A C 1
ATOM 808 O O . ALA A 1 102 ? -1.208 -2.428 -7.68 1 87.69 102 ALA A O 1
ATOM 809 N N . PHE A 1 103 ? -2.414 -3.99 -6.727 1 91.19 103 PHE A N 1
ATOM 810 C CA . PHE A 1 103 ? -1.257 -4.84 -6.477 1 91.19 103 PHE A CA 1
ATOM 811 C C . PHE A 1 103 ? -0.625 -5.293 -7.789 1 91.19 103 PHE A C 1
ATOM 813 O O . PHE A 1 103 ? 0.597 -5.254 -7.941 1 91.19 103 PHE A O 1
ATOM 820 N N . ILE A 1 104 ? -1.45 -5.672 -8.719 1 92.81 104 ILE A N 1
ATOM 821 C CA . ILE A 1 104 ? -0.972 -6.164 -10.008 1 92.81 104 ILE A CA 1
ATOM 822 C C . ILE A 1 104 ? -0.224 -5.047 -10.742 1 92.81 104 ILE A C 1
ATOM 824 O O . ILE A 1 104 ? 0.818 -5.289 -11.352 1 92.81 104 ILE A O 1
ATOM 828 N N . LEU A 1 105 ? -0.767 -3.896 -10.688 1 88.88 105 LEU A N 1
ATOM 829 C CA . LEU A 1 105 ? -0.111 -2.758 -11.32 1 88.88 105 LEU A CA 1
ATOM 830 C C . LEU A 1 105 ? 1.292 -2.555 -10.758 1 88.88 105 LEU A C 1
ATOM 832 O O . LEU A 1 105 ? 2.223 -2.234 -11.5 1 88.88 105 LEU A O 1
ATOM 836 N N . GLN A 1 106 ? 1.399 -2.832 -9.492 1 87.44 106 GLN A N 1
ATOM 837 C CA . GLN A 1 106 ? 2.711 -2.715 -8.859 1 87.44 106 GLN A CA 1
ATOM 838 C C . GLN A 1 106 ? 3.643 -3.83 -9.32 1 87.44 106 GLN A C 1
ATOM 840 O O . GLN A 1 106 ? 4.824 -3.592 -9.578 1 87.44 106 GLN A O 1
ATOM 845 N N . LEU A 1 107 ? 3.102 -4.941 -9.406 1 90.44 107 LEU A N 1
ATOM 846 C CA . LEU A 1 107 ? 3.879 -6.09 -9.867 1 90.44 107 LEU A CA 1
ATOM 847 C C . LEU A 1 107 ? 4.414 -5.852 -11.281 1 90.44 107 LEU A C 1
ATOM 849 O O . LEU A 1 107 ? 5.605 -6.047 -11.539 1 90.44 107 LEU A O 1
ATOM 853 N N . LEU A 1 108 ? 3.576 -5.34 -12.055 1 89.19 108 LEU A N 1
ATOM 854 C CA . LEU A 1 108 ? 3.918 -5.133 -13.461 1 89.19 108 LEU A CA 1
ATOM 855 C C . LEU A 1 108 ? 4.875 -3.955 -13.617 1 89.19 108 LEU A C 1
ATOM 857 O O . LEU A 1 108 ? 5.66 -3.908 -14.57 1 89.19 108 LEU A O 1
ATOM 861 N N . GLY A 1 109 ? 4.703 -3.078 -12.711 1 85.38 109 GLY A N 1
ATOM 862 C CA . GLY A 1 109 ? 5.527 -1.884 -12.797 1 85.38 109 GLY A CA 1
ATOM 863 C C . GLY A 1 109 ? 6.879 -2.047 -12.125 1 85.38 109 GLY A C 1
ATOM 864 O O . GLY A 1 109 ? 7.742 -1.17 -12.234 1 85.38 109 GLY A O 1
ATOM 865 N N . SER A 1 110 ? 7.102 -3.104 -11.461 1 83.31 110 SER A N 1
ATOM 866 C CA . SER A 1 110 ? 8.359 -3.318 -10.742 1 83.31 110 SER A CA 1
ATOM 867 C C . SER A 1 110 ? 9.5 -3.619 -11.711 1 83.31 110 SER A C 1
ATOM 869 O O . SER A 1 110 ? 9.305 -4.332 -12.703 1 83.31 110 SER A O 1
ATOM 871 N N . ASP A 1 111 ? 10.648 -2.975 -11.578 1 76.56 111 ASP A N 1
ATOM 872 C CA . ASP A 1 111 ? 11.758 -3.113 -12.516 1 76.56 111 ASP A CA 1
ATOM 873 C C . ASP A 1 111 ? 12.836 -4.043 -11.953 1 76.56 111 ASP A C 1
ATOM 875 O O . ASP A 1 111 ? 13.938 -4.129 -12.508 1 76.56 111 ASP A O 1
ATOM 879 N N . GLY A 1 112 ? 12.609 -4.715 -11.023 1 79.25 112 GLY A N 1
ATOM 880 C CA . GLY A 1 112 ? 13.555 -5.672 -10.461 1 79.25 112 GLY A CA 1
ATOM 881 C C . GLY A 1 112 ? 14.727 -5.012 -9.758 1 79.25 112 GLY A C 1
ATOM 882 O O . GLY A 1 112 ? 15.648 -5.691 -9.312 1 79.25 112 GLY A O 1
ATOM 883 N N . SER A 1 113 ? 14.703 -3.732 -9.656 1 84.81 113 SER A N 1
ATOM 884 C CA . SER A 1 113 ? 15.758 -3.025 -8.93 1 84.81 113 SER A CA 1
ATOM 885 C C . SER A 1 113 ? 15.648 -3.273 -7.43 1 84.81 113 SER A C 1
ATOM 887 O O . SER A 1 113 ? 14.617 -3.736 -6.941 1 84.81 113 SER A O 1
ATOM 889 N N . SER A 1 114 ? 16.75 -2.998 -6.73 1 86.25 114 SER A N 1
ATOM 890 C CA . SER A 1 114 ? 16.734 -3.148 -5.281 1 86.25 114 SER A CA 1
ATOM 891 C C . SER A 1 114 ? 15.656 -2.287 -4.641 1 86.25 114 SER A C 1
ATOM 893 O O . SER A 1 114 ? 14.938 -2.74 -3.746 1 86.25 114 SER A O 1
ATOM 895 N N . SER A 1 115 ? 15.539 -1.074 -5.023 1 86 115 SER A N 1
ATOM 896 C CA . SER A 1 115 ? 14.523 -0.169 -4.512 1 86 115 SER A CA 1
ATOM 897 C C . SER A 1 115 ? 13.117 -0.656 -4.867 1 86 115 SER A C 1
ATOM 899 O O . SER A 1 115 ? 12.203 -0.573 -4.051 1 86 115 SER A O 1
ATOM 901 N N . GLY A 1 116 ? 13.055 -1.153 -6.031 1 87.88 116 GLY A N 1
ATOM 902 C CA . GLY A 1 116 ? 11.773 -1.684 -6.473 1 87.88 116 GLY A CA 1
ATOM 903 C C . GLY A 1 116 ? 11.32 -2.887 -5.668 1 87.88 116 GLY A C 1
ATOM 904 O O . GLY A 1 116 ? 10.133 -3.018 -5.359 1 87.88 116 GLY A O 1
ATOM 905 N N . LYS A 1 117 ? 12.266 -3.602 -5.348 1 89.06 117 LYS A N 1
ATOM 906 C CA . LYS A 1 117 ? 11.961 -4.781 -4.543 1 89.06 117 LYS A CA 1
ATOM 907 C C . LYS A 1 117 ? 11.461 -4.391 -3.158 1 89.06 117 LYS A C 1
ATOM 909 O O . LYS A 1 117 ? 10.508 -4.988 -2.648 1 89.06 117 LYS A O 1
ATOM 914 N N . GLU A 1 118 ? 12.117 -3.451 -2.6 1 90.75 118 GLU A N 1
ATOM 915 C CA . GLU A 1 118 ? 11.695 -2.967 -1.288 1 90.75 118 GLU A CA 1
ATOM 916 C C . GLU A 1 118 ? 10.281 -2.408 -1.332 1 90.75 118 GLU A C 1
ATOM 918 O O . GLU A 1 118 ? 9.492 -2.623 -0.408 1 90.75 118 GLU A O 1
ATOM 923 N N . VAL A 1 119 ? 9.992 -1.743 -2.391 1 90.69 119 VAL A N 1
ATOM 924 C CA . VAL A 1 119 ? 8.664 -1.164 -2.578 1 90.69 119 VAL A CA 1
ATOM 925 C C . VAL A 1 119 ? 7.621 -2.275 -2.654 1 90.69 119 VAL A C 1
ATOM 927 O O . VAL A 1 119 ? 6.578 -2.199 -2.004 1 90.69 119 VAL A O 1
ATOM 930 N N . LEU A 1 120 ? 7.965 -3.236 -3.352 1 92 120 LEU A N 1
ATOM 931 C CA . LEU A 1 120 ? 7.035 -4.348 -3.535 1 92 120 LEU A CA 1
ATOM 932 C C . LEU A 1 120 ? 6.797 -5.078 -2.219 1 92 120 LEU A C 1
ATOM 934 O O . LEU A 1 120 ? 5.652 -5.402 -1.885 1 92 120 LEU A O 1
ATOM 938 N N . LEU A 1 121 ? 7.887 -5.289 -1.497 1 91.38 121 LEU A N 1
ATOM 939 C CA . LEU A 1 121 ? 7.789 -5.961 -0.207 1 91.38 121 LEU A CA 1
ATOM 940 C C . LEU A 1 121 ? 6.887 -5.188 0.745 1 91.38 121 LEU A C 1
ATOM 942 O O . LEU A 1 121 ? 5.996 -5.766 1.375 1 91.38 121 LEU A O 1
ATOM 946 N N . SER A 1 122 ? 7.113 -3.969 0.747 1 89.81 122 SER A N 1
ATOM 947 C CA . SER A 1 122 ? 6.359 -3.123 1.666 1 89.81 122 SER A CA 1
ATOM 948 C C . SER A 1 122 ? 4.898 -3.014 1.242 1 89.81 122 SER A C 1
ATOM 950 O O . SER A 1 122 ? 4 -3.014 2.088 1 89.81 122 SER A O 1
ATOM 952 N N . GLN A 1 123 ? 4.633 -2.875 -0.046 1 90.44 123 GLN A N 1
ATOM 953 C CA . GLN A 1 123 ? 3.27 -2.775 -0.557 1 90.44 123 GLN A CA 1
ATOM 954 C C . GLN A 1 123 ? 2.49 -4.062 -0.295 1 90.44 123 GLN A C 1
ATOM 956 O O . GLN A 1 123 ? 1.315 -4.016 0.076 1 90.44 123 GLN A O 1
ATOM 961 N N . PHE A 1 124 ? 3.232 -5.133 -0.493 1 92.44 124 PHE A N 1
ATOM 962 C CA . PHE A 1 124 ? 2.598 -6.418 -0.235 1 92.44 124 PHE A CA 1
ATOM 963 C C . PHE A 1 124 ? 2.176 -6.531 1.225 1 92.44 124 PHE A C 1
ATOM 965 O O . PHE A 1 124 ? 1.033 -6.887 1.521 1 92.44 124 PHE A O 1
ATOM 972 N N . SER A 1 125 ? 3.111 -6.23 2.121 1 89.88 125 SER A N 1
ATOM 973 C CA . SER A 1 125 ? 2.814 -6.297 3.549 1 89.88 125 SER A CA 1
ATOM 974 C C . SER A 1 125 ? 1.651 -5.379 3.914 1 89.88 125 SER A C 1
ATOM 976 O O . SER A 1 125 ? 0.779 -5.762 4.699 1 89.88 125 SER A O 1
ATOM 978 N N . LEU A 1 126 ? 1.607 -4.203 3.359 1 88.88 126 LEU A N 1
ATOM 979 C CA . LEU A 1 126 ? 0.538 -3.242 3.611 1 88.88 126 LEU A CA 1
ATOM 980 C C . LEU A 1 126 ? -0.804 -3.783 3.129 1 88.88 126 LEU A C 1
ATOM 982 O O . LEU A 1 126 ? -1.807 -3.691 3.84 1 88.88 126 LEU A O 1
ATOM 986 N N . LEU A 1 127 ? -0.866 -4.344 1.983 1 92.06 127 LEU A N 1
ATOM 987 C CA . LEU A 1 127 ? -2.102 -4.852 1.395 1 92.06 127 LEU A CA 1
ATOM 988 C C . LEU A 1 127 ? -2.645 -6.023 2.199 1 92.06 127 LEU A C 1
ATOM 990 O O . LEU A 1 127 ? -3.852 -6.117 2.438 1 92.06 127 LEU A O 1
ATOM 994 N N . ILE A 1 128 ? -1.723 -6.867 2.613 1 91.44 128 ILE A N 1
ATOM 995 C CA . ILE A 1 128 ? -2.127 -8.008 3.424 1 91.44 128 ILE A CA 1
ATOM 996 C C . ILE A 1 128 ? -2.771 -7.523 4.719 1 91.44 128 ILE A C 1
ATOM 998 O O . ILE A 1 128 ? -3.768 -8.094 5.176 1 91.44 128 ILE A O 1
ATOM 1002 N N . CYS A 1 129 ? -2.207 -6.492 5.234 1 88.56 129 CYS A N 1
ATOM 1003 C CA . CYS A 1 129 ? -2.75 -5.938 6.469 1 88.56 129 CYS A CA 1
ATOM 1004 C C . CYS A 1 129 ? -4.137 -5.348 6.238 1 88.56 129 CYS A C 1
ATOM 1006 O O . CYS A 1 129 ? -5.043 -5.543 7.051 1 88.56 129 CYS A O 1
ATOM 1008 N N . ILE A 1 130 ? -4.289 -4.688 5.172 1 87.5 130 ILE A N 1
ATOM 1009 C CA . ILE A 1 130 ? -5.52 -3.957 4.879 1 87.5 130 ILE A CA 1
ATOM 1010 C C . ILE A 1 130 ? -6.652 -4.945 4.605 1 87.5 130 ILE A C 1
ATOM 1012 O O . ILE A 1 130 ? -7.758 -4.789 5.125 1 87.5 130 ILE A O 1
ATOM 1016 N N . VAL A 1 131 ? -6.316 -5.91 3.844 1 90.19 131 VAL A N 1
ATOM 1017 C CA . VAL A 1 131 ? -7.375 -6.809 3.404 1 90.19 131 VAL A CA 1
ATOM 1018 C C . VAL A 1 131 ? -7.516 -7.969 4.387 1 90.19 131 VAL A C 1
ATOM 1020 O O . VAL A 1 131 ? -8.539 -8.648 4.414 1 90.19 131 VAL A O 1
ATOM 1023 N N . GLY A 1 132 ? -6.406 -8.156 5.113 1 85.69 132 GLY A N 1
ATOM 1024 C CA . GLY A 1 132 ? -6.402 -9.266 6.059 1 85.69 132 GLY A CA 1
ATOM 1025 C C . GLY A 1 132 ? -6.852 -8.867 7.449 1 85.69 132 GLY A C 1
ATOM 1026 O O . GLY A 1 132 ? -7.148 -7.699 7.703 1 85.69 132 GLY A O 1
ATOM 1027 N N . ARG A 1 133 ? -6.992 -9.742 8.359 1 69.38 133 ARG A N 1
ATOM 1028 C CA . ARG A 1 133 ? -7.516 -9.5 9.703 1 69.38 133 ARG A CA 1
ATOM 1029 C C . ARG A 1 133 ? -6.387 -9.203 10.688 1 69.38 133 ARG A C 1
ATOM 1031 O O . ARG A 1 133 ? -6.621 -8.625 11.75 1 69.38 133 ARG A O 1
ATOM 1038 N N . SER A 1 134 ? -5.121 -9.539 10.227 1 66.75 134 SER A N 1
ATOM 1039 C CA . SER A 1 134 ? -4.074 -9.383 11.234 1 66.75 134 SER A CA 1
ATOM 1040 C C . SER A 1 134 ? -2.986 -8.422 10.758 1 66.75 134 SER A C 1
ATOM 1042 O O . SER A 1 134 ? -2.447 -8.594 9.656 1 66.75 134 SER A O 1
ATOM 1044 N N . CYS A 1 135 ? -3.031 -7.199 11.227 1 66.38 135 CYS A N 1
ATOM 1045 C CA . CYS A 1 135 ? -1.941 -6.281 10.922 1 66.38 135 CYS A CA 1
ATOM 1046 C C . CYS A 1 135 ? -0.895 -6.281 12.031 1 66.38 135 CYS A C 1
ATOM 1048 O O . CYS A 1 135 ? -1.219 -6.527 13.188 1 66.38 135 CYS A O 1
ATOM 1050 N N . PRO A 1 136 ? 0.381 -6.312 11.547 1 60.62 136 PRO A N 1
ATOM 1051 C CA . PRO A 1 136 ? 1.417 -6.266 12.586 1 60.62 136 PRO A CA 1
ATOM 1052 C C . PRO A 1 136 ? 1.249 -5.082 13.531 1 60.62 136 PRO A C 1
ATOM 1054 O O . PRO A 1 136 ? 0.667 -4.059 13.156 1 60.62 136 PRO A O 1
ATOM 1057 N N . SER A 1 137 ? 1.392 -5.348 14.758 1 57.78 137 SER A N 1
ATOM 1058 C CA . SER A 1 137 ? 1.223 -4.375 15.836 1 57.78 137 SER A CA 1
ATOM 1059 C C . SER A 1 137 ? 2.258 -3.26 15.742 1 57.78 137 SER A C 1
ATOM 1061 O O . SER A 1 137 ? 3.363 -3.471 15.234 1 57.78 137 SER A O 1
ATOM 1063 N N . VAL A 1 138 ? 1.86 -1.927 15.703 1 55.38 138 VAL A N 1
ATOM 1064 C CA . VAL A 1 138 ? 2.744 -0.774 15.844 1 55.38 138 VAL A CA 1
ATOM 1065 C C . VAL A 1 138 ? 3.76 -1.034 16.953 1 55.38 138 VAL A C 1
ATOM 1067 O O . VAL A 1 138 ? 3.383 -1.327 18.094 1 55.38 138 VAL A O 1
ATOM 1070 N N . VAL A 1 139 ? 4.887 -1.702 16.734 1 49.31 139 VAL A N 1
ATOM 1071 C CA . VAL A 1 139 ? 5.836 -1.828 17.844 1 49.31 139 VAL A CA 1
ATOM 1072 C C . VAL A 1 139 ? 6.371 -0.45 18.219 1 49.31 139 VAL A C 1
ATOM 1074 O O . VAL A 1 139 ? 7.059 0.196 17.438 1 49.31 139 VAL A O 1
ATOM 1077 N N . LEU A 1 140 ? 5.707 0.425 18.859 1 40.78 140 LEU A N 1
ATOM 1078 C CA . LEU A 1 140 ? 6.273 1.599 19.516 1 40.78 140 LEU A CA 1
ATOM 1079 C C . LEU A 1 140 ? 7.305 1.19 20.562 1 40.78 140 LEU A C 1
ATOM 1081 O O . LEU A 1 140 ? 7.133 0.179 21.25 1 40.78 140 LEU A O 1
ATOM 1085 N N . MET B 1 1 ? -1.545 31.734 23.203 1 39.81 1 MET B N 1
ATOM 1086 C CA . MET B 1 1 ? -2.834 32.062 22.609 1 39.81 1 MET B CA 1
ATOM 1087 C C . MET B 1 1 ? -2.979 31.406 21.234 1 39.81 1 MET B C 1
ATOM 1089 O O . MET B 1 1 ? -2.285 31.781 20.281 1 39.81 1 MET B O 1
ATOM 1093 N N . MET B 1 2 ? -2.896 30.141 21.047 1 53.03 2 MET B N 1
ATOM 1094 C CA . MET B 1 2 ? -2.771 29.359 19.812 1 53.03 2 MET B CA 1
ATOM 1095 C C . MET B 1 2 ? -3.812 29.781 18.781 1 53.03 2 MET B C 1
ATOM 1097 O O . MET B 1 2 ? -5.012 29.594 19 1 53.03 2 MET B O 1
ATOM 1101 N N . LYS B 1 3 ? -3.557 30.766 17.984 1 71.81 3 LYS B N 1
ATOM 1102 C CA . LYS B 1 3 ? -4.473 31.469 17.094 1 71.81 3 LYS B CA 1
ATOM 1103 C C . LYS B 1 3 ? -5.043 30.531 16.031 1 71.81 3 LYS B C 1
ATOM 1105 O O . LYS B 1 3 ? -4.402 29.547 15.664 1 71.81 3 LYS B O 1
ATOM 1110 N N . THR B 1 4 ? -6.344 30.578 15.805 1 85.94 4 THR B N 1
ATOM 1111 C CA . THR B 1 4 ? -7.148 29.844 14.836 1 85.94 4 THR B CA 1
ATOM 1112 C C . THR B 1 4 ? -6.742 30.203 13.406 1 85.94 4 THR B C 1
ATOM 1114 O O . THR B 1 4 ? -6.062 31.219 13.188 1 85.94 4 THR B O 1
ATOM 1117 N N . LEU B 1 5 ? -6.977 29.297 12.477 1 92.19 5 LEU B N 1
ATOM 1118 C CA . LEU B 1 5 ? -6.746 29.562 11.062 1 92.19 5 LEU B CA 1
ATOM 1119 C C . LEU B 1 5 ? -7.629 30.703 10.562 1 92.19 5 LEU B C 1
ATOM 1121 O O . LEU B 1 5 ? -8.805 30.781 10.93 1 92.19 5 LEU B O 1
ATOM 1125 N N . ASN B 1 6 ? -7.066 31.672 9.938 1 92.81 6 ASN B N 1
ATOM 1126 C CA . ASN B 1 6 ? -7.914 32.656 9.273 1 92.81 6 ASN B CA 1
ATOM 1127 C C . ASN B 1 6 ? -8.602 32.062 8.047 1 92.81 6 ASN B C 1
ATOM 1129 O O . ASN B 1 6 ? -8.352 30.906 7.688 1 92.81 6 ASN B O 1
ATOM 1133 N N . ALA B 1 7 ? -9.523 32.75 7.426 1 93.81 7 ALA B N 1
ATOM 1134 C CA . ALA B 1 7 ? -10.336 32.25 6.32 1 93.81 7 ALA B CA 1
ATOM 1135 C C . ALA B 1 7 ? -9.461 31.828 5.145 1 93.81 7 ALA B C 1
ATOM 1137 O O . ALA B 1 7 ? -9.703 30.797 4.531 1 93.81 7 ALA B O 1
ATOM 1138 N N . ASP B 1 8 ? -8.469 32.625 4.836 1 95.5 8 ASP B N 1
ATOM 1139 C CA . ASP B 1 8 ? -7.574 32.312 3.719 1 95.5 8 ASP B CA 1
ATOM 1140 C C . ASP B 1 8 ? -6.75 31.062 3.994 1 95.5 8 ASP B C 1
ATOM 1142 O O . ASP B 1 8 ? -6.582 30.219 3.111 1 95.5 8 ASP B O 1
ATOM 1146 N N . GLU B 1 9 ? -6.262 30.938 5.148 1 95.56 9 GLU B N 1
ATOM 1147 C CA . GLU B 1 9 ? -5.488 29.766 5.555 1 95.56 9 GLU B CA 1
ATOM 1148 C C . GLU B 1 9 ? -6.336 28.5 5.516 1 95.56 9 GLU B C 1
ATOM 1150 O O . GLU B 1 9 ? -5.867 27.453 5.086 1 95.56 9 GLU B O 1
ATOM 1155 N N . SER B 1 10 ? -7.551 28.672 5.984 1 95.44 10 SER B N 1
ATOM 1156 C CA . SER B 1 10 ? -8.469 27.531 5.984 1 95.44 10 SER B CA 1
ATOM 1157 C C . SER B 1 10 ? -8.742 27.047 4.566 1 95.44 10 SER B C 1
ATOM 1159 O O . SER B 1 10 ? -8.742 25.828 4.312 1 95.44 10 SER B O 1
ATOM 1161 N N . LYS B 1 11 ? -8.992 27.969 3.74 1 96.38 11 LYS B N 1
ATOM 1162 C CA . LYS B 1 11 ? -9.219 27.625 2.34 1 96.38 11 LYS B CA 1
ATOM 1163 C C . LYS B 1 11 ? -8 26.922 1.742 1 96.38 11 LYS B C 1
ATOM 1165 O O . LYS B 1 11 ? -8.141 25.938 1.016 1 96.38 11 LYS B O 1
ATOM 1170 N N . THR B 1 12 ? -6.867 27.453 2.039 1 96.88 12 THR B N 1
ATOM 1171 C CA . THR B 1 12 ? -5.617 26.875 1.555 1 96.88 12 THR B CA 1
ATOM 1172 C C . THR B 1 12 ? -5.438 25.453 2.074 1 96.88 12 THR B C 1
ATOM 1174 O O . THR B 1 12 ? -5.09 24.547 1.312 1 96.88 12 THR B O 1
ATOM 1177 N N . LEU B 1 13 ? -5.684 25.234 3.289 1 96.75 13 LEU B N 1
ATOM 1178 C CA . LEU B 1 13 ? -5.551 23.922 3.91 1 96.75 13 LEU B CA 1
ATOM 1179 C C . LEU B 1 13 ? -6.5 22.922 3.268 1 96.75 13 LEU B C 1
ATOM 1181 O O . LEU B 1 13 ? -6.105 21.797 2.951 1 96.75 13 LEU B O 1
ATOM 1185 N N . TYR B 1 14 ? -7.684 23.344 3.012 1 95.94 14 TYR B N 1
ATOM 1186 C CA . TYR B 1 14 ? -8.68 22.469 2.404 1 95.94 14 TYR B CA 1
ATOM 1187 C C . TYR B 1 14 ? -8.297 22.109 0.975 1 95.94 14 TYR B C 1
ATOM 1189 O O . TYR B 1 14 ? -8.547 20.984 0.522 1 95.94 14 TYR B O 1
ATOM 1197 N N . ALA B 1 15 ? -7.758 23.016 0.342 1 97 15 ALA B N 1
ATOM 1198 C CA . ALA B 1 15 ? -7.289 22.766 -1.017 1 97 15 ALA B CA 1
ATOM 1199 C C . ALA B 1 15 ? -6.203 21.688 -1.026 1 97 15 ALA B C 1
ATOM 1201 O O . ALA B 1 15 ? -6.168 20.844 -1.917 1 97 15 ALA B O 1
ATOM 1202 N N . LEU B 1 16 ? -5.344 21.766 -0.09 1 97.06 16 LEU B N 1
ATOM 1203 C CA . LEU B 1 16 ? -4.281 20.781 0.028 1 97.06 16 LEU B CA 1
ATOM 1204 C C . LEU B 1 16 ? -4.855 19.391 0.27 1 97.06 16 LEU B C 1
ATOM 1206 O O . LEU B 1 16 ? -4.375 18.406 -0.296 1 97.06 16 LEU B O 1
ATOM 1210 N N . LEU B 1 17 ? -5.895 19.328 1.027 1 96.62 17 LEU B N 1
ATOM 1211 C CA . LEU B 1 17 ? -6.523 18.062 1.359 1 96.62 17 LEU B CA 1
ATOM 1212 C C . LEU B 1 17 ? -7.18 17.438 0.13 1 96.62 17 LEU B C 1
ATOM 1214 O O . LEU B 1 17 ? -7.383 16.234 0.074 1 96.62 17 LEU B O 1
ATOM 1218 N N . LYS B 1 18 ? -7.426 18.266 -0.838 1 94.25 18 LYS B N 1
ATOM 1219 C CA . LYS B 1 18 ? -8.086 17.797 -2.053 1 94.25 18 LYS B CA 1
ATOM 1220 C C . LYS B 1 18 ? -7.059 17.375 -3.105 1 94.25 18 LYS B C 1
ATOM 1222 O O . LYS B 1 18 ? -7.426 16.844 -4.16 1 94.25 18 LYS B O 1
ATOM 1227 N N . SER B 1 19 ? -5.801 17.562 -2.812 1 92.56 19 SER B N 1
ATOM 1228 C CA . SER B 1 19 ? -4.73 17.219 -3.74 1 92.56 19 SER B CA 1
ATOM 1229 C C . SER B 1 19 ? -4.316 15.75 -3.586 1 92.56 19 SER B C 1
ATOM 1231 O O . SER B 1 19 ? -3.129 15.43 -3.629 1 92.56 19 SER B O 1
ATOM 1233 N N . GLU B 1 20 ? -5.258 14.906 -3.455 1 86.44 20 GLU B N 1
ATOM 1234 C CA . GLU B 1 20 ? -4.992 13.508 -3.141 1 86.44 20 GLU B CA 1
ATOM 1235 C C . GLU B 1 20 ? -4.344 12.789 -4.32 1 86.44 20 GLU B C 1
ATOM 1237 O O . GLU B 1 20 ? -3.738 11.727 -4.152 1 86.44 20 GLU B O 1
ATOM 1242 N N . GLN B 1 21 ? -4.398 13.375 -5.48 1 86.31 21 GLN B N 1
ATOM 1243 C CA . GLN B 1 21 ? -3.809 12.758 -6.668 1 86.31 21 GLN B CA 1
ATOM 1244 C C . GLN B 1 21 ? -2.312 13.047 -6.75 1 86.31 21 GLN B C 1
ATOM 1246 O O . GLN B 1 21 ? -1.597 12.406 -7.527 1 86.31 21 GLN B O 1
ATOM 1251 N N . SER B 1 22 ? -1.849 13.977 -5.969 1 91.75 22 SER B N 1
ATOM 1252 C CA . SER B 1 22 ? -0.432 14.328 -5.945 1 91.75 22 SER B CA 1
ATOM 1253 C C . SER B 1 22 ? 0.352 13.391 -5.027 1 91.75 22 SER B C 1
ATOM 1255 O O . SER B 1 22 ? -0.2 12.844 -4.07 1 91.75 22 SER B O 1
ATOM 1257 N N . PRO B 1 23 ? 1.643 13.266 -5.438 1 92.31 23 PRO B N 1
ATOM 1258 C CA . PRO B 1 23 ? 2.5 12.508 -4.523 1 92.31 23 PRO B CA 1
ATOM 1259 C C . PRO B 1 23 ? 2.625 13.164 -3.15 1 92.31 23 PRO B C 1
ATOM 1261 O O . PRO B 1 23 ? 2.523 14.383 -3.033 1 92.31 23 PRO B O 1
ATOM 1264 N N . ILE B 1 24 ? 2.873 12.367 -2.168 1 92.62 24 ILE B N 1
ATOM 1265 C CA . ILE B 1 24 ? 2.887 12.797 -0.773 1 92.62 24 ILE B CA 1
ATOM 1266 C C . ILE B 1 24 ? 3.959 13.859 -0.57 1 92.62 24 ILE B C 1
ATOM 1268 O O . ILE B 1 24 ? 3.762 14.812 0.19 1 92.62 24 ILE B O 1
ATOM 1272 N N . ASP B 1 25 ? 5.102 13.703 -1.249 1 92.69 25 ASP B N 1
ATOM 1273 C CA . ASP B 1 25 ? 6.211 14.641 -1.091 1 92.69 25 ASP B CA 1
ATOM 1274 C C . ASP B 1 25 ? 5.855 16.016 -1.66 1 92.69 25 ASP B C 1
ATOM 1276 O O . ASP B 1 25 ? 6.246 17.047 -1.105 1 92.69 25 ASP B O 1
ATOM 1280 N N . GLU B 1 26 ? 5.109 15.961 -2.695 1 94.88 26 GLU B N 1
ATOM 1281 C CA . GLU B 1 26 ? 4.672 17.219 -3.291 1 94.88 26 GLU B CA 1
ATOM 1282 C C . GLU B 1 26 ? 3.652 17.922 -2.402 1 94.88 26 GLU B C 1
ATOM 1284 O O . GLU B 1 26 ? 3.689 19.156 -2.26 1 94.88 26 GLU B O 1
ATOM 1289 N N . ILE B 1 27 ? 2.771 17.156 -1.876 1 95.88 27 ILE B N 1
ATOM 1290 C CA . ILE B 1 27 ? 1.774 17.703 -0.964 1 95.88 27 ILE B CA 1
ATOM 1291 C C . ILE B 1 27 ? 2.469 18.359 0.226 1 95.88 27 ILE B C 1
ATOM 1293 O O . ILE B 1 27 ? 2.133 19.484 0.606 1 95.88 27 ILE B O 1
ATOM 1297 N N . ALA B 1 28 ? 3.414 17.672 0.801 1 93.88 28 ALA B N 1
ATOM 1298 C CA . ALA B 1 28 ? 4.164 18.188 1.938 1 93.88 28 ALA B CA 1
ATOM 1299 C C . ALA B 1 28 ? 4.91 19.469 1.562 1 93.88 28 ALA B C 1
ATOM 1301 O O . ALA B 1 28 ? 4.93 20.438 2.33 1 93.88 28 ALA B O 1
ATOM 1302 N N . ALA B 1 29 ? 5.508 19.453 0.421 1 94.69 29 ALA B N 1
ATOM 1303 C CA . ALA B 1 29 ? 6.238 20.625 -0.059 1 94.69 29 ALA B CA 1
ATOM 1304 C C . ALA B 1 29 ? 5.301 21.812 -0.248 1 94.69 29 ALA B C 1
ATOM 1306 O O . ALA B 1 29 ? 5.637 22.938 0.119 1 94.69 29 ALA B O 1
ATOM 1307 N N . ASP B 1 30 ? 4.152 21.562 -0.808 1 96.62 30 ASP B N 1
ATOM 1308 C CA . ASP B 1 30 ? 3.15 22.609 -1.008 1 96.62 30 ASP B CA 1
ATOM 1309 C C . ASP B 1 30 ? 2.703 23.203 0.326 1 96.62 30 ASP B C 1
ATOM 1311 O O . ASP B 1 30 ? 2.586 24.422 0.458 1 96.62 30 ASP B O 1
ATOM 1315 N N . PHE B 1 31 ? 2.5 22.359 1.237 1 97 31 PHE B N 1
ATOM 1316 C CA . PHE B 1 31 ? 2.109 22.828 2.564 1 97 31 PHE B CA 1
ATOM 1317 C C . PHE B 1 31 ? 3.17 23.75 3.154 1 97 31 PHE B C 1
ATOM 1319 O O . PHE B 1 31 ? 2.855 24.828 3.637 1 97 31 PHE B O 1
ATOM 1326 N N . ASN B 1 32 ? 4.414 23.312 3.1 1 94.62 32 ASN B N 1
ATOM 1327 C CA . ASN B 1 32 ? 5.52 24.078 3.662 1 94.62 32 ASN B CA 1
ATOM 1328 C C . ASN B 1 32 ? 5.711 25.406 2.938 1 94.62 32 ASN B C 1
ATOM 1330 O O . ASN B 1 32 ? 6.176 26.391 3.533 1 94.62 32 ASN B O 1
ATOM 1334 N N . SER B 1 33 ? 5.395 25.391 1.752 1 95.81 33 SER B N 1
ATOM 1335 C CA . SER B 1 33 ? 5.547 26.609 0.972 1 95.81 33 SER B CA 1
ATOM 1336 C C . SER B 1 33 ? 4.418 27.594 1.264 1 95.81 33 SER B C 1
ATOM 1338 O O . SER B 1 33 ? 4.609 28.812 1.185 1 95.81 33 SER B O 1
ATOM 1340 N N . LYS B 1 34 ? 3.268 27.141 1.59 1 96.12 34 LYS B N 1
ATOM 1341 C CA . LYS B 1 34 ? 2.084 27.984 1.76 1 96.12 34 LYS B CA 1
ATOM 1342 C C . LYS B 1 34 ? 1.911 28.391 3.217 1 96.12 34 LYS B C 1
ATOM 1344 O O . LYS B 1 34 ? 1.253 29.391 3.506 1 96.12 34 LYS B O 1
ATOM 1349 N N . PHE B 1 35 ? 2.447 27.609 4.09 1 96.19 35 PHE B N 1
ATOM 1350 C CA . PHE B 1 35 ? 2.35 27.906 5.512 1 96.19 35 PHE B CA 1
ATOM 1351 C C . PHE B 1 35 ? 3.729 28.188 6.105 1 96.19 35 PHE B C 1
ATOM 1353 O O . PHE B 1 35 ? 4.594 27.297 6.102 1 96.19 35 PHE B O 1
ATOM 1360 N N . PRO B 1 36 ? 3.912 29.438 6.605 1 94.12 36 PRO B N 1
ATOM 1361 C CA . PRO B 1 36 ? 5.16 29.688 7.336 1 94.12 36 PRO B CA 1
ATOM 1362 C C . PRO B 1 36 ? 5.297 28.812 8.578 1 94.12 36 PRO B C 1
ATOM 1364 O O . PRO B 1 36 ? 4.293 28.406 9.164 1 94.12 36 PRO B O 1
ATOM 1367 N N . ARG B 1 37 ? 6.535 28.547 8.984 1 92.44 37 ARG B N 1
ATOM 1368 C CA . ARG B 1 37 ? 6.832 27.656 10.109 1 92.44 37 ARG B CA 1
ATOM 1369 C C . ARG B 1 37 ? 6.074 28.078 11.359 1 92.44 37 ARG B C 1
ATOM 1371 O O . ARG B 1 37 ? 5.609 27.234 12.125 1 92.44 37 ARG B O 1
ATOM 1378 N N . ALA B 1 38 ? 5.953 29.375 11.516 1 92.81 38 ALA B N 1
ATOM 1379 C CA . ALA B 1 38 ? 5.289 29.922 12.695 1 92.81 38 ALA B CA 1
ATOM 1380 C C . ALA B 1 3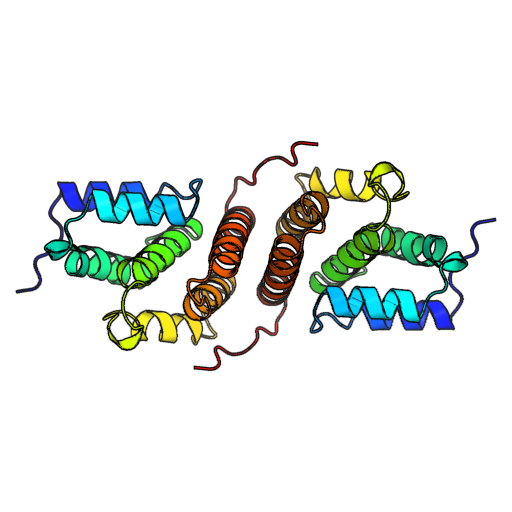8 ? 3.812 29.531 12.719 1 92.81 38 ALA B C 1
ATOM 1382 O O . ALA B 1 38 ? 3.172 29.578 13.773 1 92.81 38 ALA B O 1
ATOM 1383 N N . ARG B 1 39 ? 3.312 29.156 11.578 1 94.56 39 ARG B N 1
ATOM 1384 C CA . ARG B 1 39 ? 1.889 28.859 11.477 1 94.56 39 ARG B CA 1
ATOM 1385 C C . ARG B 1 39 ? 1.655 27.344 11.375 1 94.56 39 ARG B C 1
ATOM 1387 O O . ARG B 1 39 ? 0.509 26.891 11.352 1 94.56 39 ARG B O 1
ATOM 1394 N N . HIS B 1 40 ? 2.699 26.531 11.414 1 94.44 40 HIS B N 1
ATOM 1395 C CA . HIS B 1 40 ? 2.594 25.094 11.266 1 94.44 40 HIS B CA 1
ATOM 1396 C C . HIS B 1 40 ? 1.745 24.484 12.375 1 94.44 40 HIS B C 1
ATOM 1398 O O . HIS B 1 40 ? 0.871 23.656 12.109 1 94.44 40 HIS B O 1
ATOM 1404 N N . PHE B 1 41 ? 2.012 24.969 13.516 1 94.69 41 PHE B N 1
ATOM 1405 C CA . PHE B 1 41 ? 1.329 24.359 14.656 1 94.69 41 PHE B CA 1
ATOM 1406 C C . PHE B 1 41 ? -0.177 24.578 14.555 1 94.69 41 PHE B C 1
ATOM 1408 O O . PHE B 1 41 ? -0.955 23.641 14.773 1 94.69 41 PHE B O 1
ATOM 1415 N N . VAL B 1 42 ? -0.576 25.75 14.195 1 96 42 VAL B N 1
ATOM 1416 C CA . VAL B 1 42 ? -1.997 26.078 14.125 1 96 42 VAL B CA 1
ATOM 1417 C C . VAL B 1 42 ? -2.648 25.297 12.977 1 96 42 VAL B C 1
ATOM 1419 O O . VAL B 1 42 ? -3.756 24.781 13.125 1 96 42 VAL B O 1
ATOM 1422 N N . ALA B 1 43 ? -2.01 25.219 11.867 1 96.69 43 ALA B N 1
ATOM 1423 C CA . ALA B 1 43 ? -2.529 24.469 10.719 1 96.69 43 ALA B CA 1
ATOM 1424 C C . ALA B 1 43 ? -2.691 23 11.047 1 96.69 43 ALA B C 1
ATOM 1426 O O . ALA B 1 43 ? -3.744 22.406 10.797 1 96.69 43 ALA B O 1
ATOM 1427 N N . CYS B 1 44 ? -1.764 22.453 11.711 1 96.94 44 CYS B N 1
ATOM 1428 C CA . CYS B 1 44 ? -1.787 21.031 12.078 1 96.94 44 CYS B CA 1
ATOM 1429 C C . CYS B 1 44 ? -2.816 20.766 13.164 1 96.94 44 CYS B C 1
ATOM 1431 O O . CYS B 1 44 ? -3.49 19.734 13.156 1 96.94 44 CYS B O 1
ATOM 1433 N N . SER B 1 45 ? -2.861 21.688 14.078 1 96.69 45 SER B N 1
ATOM 1434 C CA . SER B 1 45 ? -3.889 21.562 15.109 1 96.69 45 SER B CA 1
ATOM 1435 C C . SER B 1 45 ? -5.285 21.516 14.5 1 96.69 45 SER B C 1
ATOM 1437 O O . SER B 1 45 ? -6.148 20.766 14.961 1 96.69 45 SER B O 1
ATOM 1439 N N . SER B 1 46 ? -5.461 22.297 13.5 1 96 46 SER B N 1
ATOM 1440 C CA . SER B 1 46 ? -6.727 22.266 12.781 1 96 46 SER B CA 1
ATOM 1441 C C . SER B 1 46 ? -6.961 20.922 12.109 1 96 46 SER B C 1
ATOM 1443 O O . SER B 1 46 ? -8.078 20.406 12.117 1 96 46 SER B O 1
ATOM 1445 N N . LEU B 1 47 ? -5.988 20.344 11.531 1 96.81 47 LEU B N 1
ATOM 1446 C CA . LEU B 1 47 ? -6.086 19.016 10.914 1 96.81 47 LEU B CA 1
ATOM 1447 C C . LEU B 1 47 ? -6.492 17.969 11.938 1 96.81 47 LEU B C 1
ATOM 1449 O O . LEU B 1 47 ? -7.328 17.109 11.656 1 96.81 47 LEU B O 1
ATOM 1453 N N . VAL B 1 48 ? -5.891 18.094 13.109 1 97.06 48 VAL B N 1
ATOM 1454 C CA . VAL B 1 48 ? -6.199 17.141 14.172 1 97.06 48 VAL B CA 1
ATOM 1455 C C . VAL B 1 48 ? -7.684 17.219 14.523 1 97.06 48 VAL B C 1
ATOM 1457 O O . VAL B 1 48 ? -8.344 16.188 14.688 1 97.06 48 VAL B O 1
ATOM 1460 N N . LEU B 1 49 ? -8.148 18.391 14.586 1 95.12 49 LEU B N 1
ATOM 1461 C CA . LEU B 1 49 ? -9.562 18.578 14.898 1 95.12 49 LEU B CA 1
ATOM 1462 C C . LEU B 1 49 ? -10.445 17.969 13.812 1 95.12 49 LEU B C 1
ATOM 1464 O O . LEU B 1 49 ? -11.438 17.297 14.117 1 95.12 49 LEU B O 1
ATOM 1468 N N . LEU B 1 50 ? -10.109 18.172 12.555 1 94.94 50 LEU B N 1
ATOM 1469 C CA . LEU B 1 50 ? -10.867 17.625 11.438 1 94.94 50 LEU B CA 1
ATOM 1470 C C . LEU B 1 50 ? -10.797 16.094 11.43 1 94.94 50 LEU B C 1
ATOM 1472 O O . LEU B 1 50 ? -11.789 15.43 11.133 1 94.94 50 LEU B O 1
ATOM 1476 N N . LEU B 1 51 ? -9.719 15.523 11.875 1 96.25 51 LEU B N 1
ATOM 1477 C CA . LEU B 1 51 ? -9.492 14.078 11.867 1 96.25 51 LEU B CA 1
ATOM 1478 C C . LEU B 1 51 ? -10.266 13.406 12.992 1 96.25 51 LEU B C 1
ATOM 1480 O O . LEU B 1 51 ? -10.555 12.211 12.922 1 96.25 51 LEU B O 1
ATOM 1484 N N . GLN B 1 52 ? -10.492 14.109 13.992 1 93.56 52 GLN B N 1
ATOM 1485 C CA . GLN B 1 52 ? -11.211 13.547 15.133 1 93.56 52 GLN B CA 1
ATOM 1486 C C . GLN B 1 52 ? -12.664 13.258 14.773 1 93.56 52 GLN B C 1
ATOM 1488 O O . GLN B 1 52 ? -13.273 12.336 15.328 1 93.56 52 GLN B O 1
ATOM 1493 N N . ASP B 1 53 ? -13.172 14.062 13.852 1 90.88 53 ASP B N 1
ATOM 1494 C CA . ASP B 1 53 ? -14.516 13.797 13.336 1 90.88 53 ASP B CA 1
ATOM 1495 C C . ASP B 1 53 ? -14.445 13.055 12 1 90.88 53 ASP B C 1
ATOM 1497 O O . ASP B 1 53 ? -14.133 13.656 10.969 1 90.88 53 ASP B O 1
ATOM 1501 N N . LYS B 1 54 ? -14.82 11.797 12 1 84.56 54 LYS B N 1
ATOM 1502 C CA . LYS B 1 54 ? -14.68 10.93 10.836 1 84.56 54 LYS B CA 1
ATOM 1503 C C . LYS B 1 54 ? -15.617 11.367 9.711 1 84.56 54 LYS B C 1
ATOM 1505 O O . LYS B 1 54 ? -15.422 10.984 8.555 1 84.56 54 LYS B O 1
ATOM 1510 N N . LYS B 1 55 ? -16.422 12.219 9.992 1 90 55 LYS B N 1
ATOM 1511 C CA . LYS B 1 55 ? -17.422 12.594 8.992 1 90 55 LYS B CA 1
ATOM 1512 C C . LYS B 1 55 ? -17 13.852 8.242 1 90 55 LYS B C 1
ATOM 1514 O O . LYS B 1 55 ? -17.594 14.203 7.227 1 90 55 LYS B O 1
ATOM 1519 N N . LEU B 1 56 ? -15.898 14.398 8.695 1 91.56 56 LEU B N 1
ATOM 1520 C CA . LEU B 1 56 ? -15.539 15.695 8.141 1 91.56 56 LEU B CA 1
ATOM 1521 C C . LEU B 1 56 ? -14.641 15.531 6.914 1 91.56 56 LEU B C 1
ATOM 1523 O O . LEU B 1 56 ? -14.625 16.391 6.031 1 91.56 56 LEU B O 1
ATOM 1527 N N . LEU B 1 57 ? -13.969 14.445 6.816 1 94.5 57 LEU B N 1
ATOM 1528 C CA . LEU B 1 57 ? -13.023 14.219 5.727 1 94.5 57 LEU B CA 1
ATOM 1529 C C . LEU B 1 57 ? -13.289 12.883 5.043 1 94.5 57 LEU B C 1
ATOM 1531 O O . LEU B 1 57 ? -13.68 11.914 5.699 1 94.5 57 LEU B O 1
ATOM 1535 N N . HIS B 1 58 ? -13.141 12.961 3.801 1 93.69 58 HIS B N 1
ATOM 1536 C CA . HIS B 1 58 ? -13.172 11.703 3.072 1 93.69 58 HIS B CA 1
ATOM 1537 C C . HIS B 1 58 ? -11.938 10.859 3.377 1 93.69 58 HIS B C 1
ATOM 1539 O O . HIS B 1 58 ? -10.938 11.375 3.891 1 93.69 58 HIS B O 1
ATOM 1545 N N . SER B 1 59 ? -11.992 9.602 3.045 1 93.25 59 SER B N 1
ATOM 1546 C CA . SER B 1 59 ? -10.93 8.656 3.346 1 93.25 59 SER B CA 1
ATOM 1547 C C . SER B 1 59 ? -9.594 9.125 2.779 1 93.25 59 SER B C 1
ATOM 1549 O O . SER B 1 59 ? -8.57 9.07 3.465 1 93.25 59 SER B O 1
ATOM 1551 N N . THR B 1 60 ? -9.633 9.609 1.566 1 93.88 60 THR B N 1
ATOM 1552 C CA . THR B 1 60 ? -8.398 10.055 0.924 1 93.88 60 THR B CA 1
ATOM 1553 C C . THR B 1 60 ? -7.867 11.328 1.581 1 93.88 60 THR B C 1
ATOM 1555 O O . THR B 1 60 ? -6.66 11.492 1.743 1 93.88 60 THR B O 1
ATOM 1558 N N . GLN B 1 61 ? -8.734 12.164 1.996 1 94.88 61 GLN B N 1
ATOM 1559 C CA . GLN B 1 61 ? -8.336 13.406 2.648 1 94.88 61 GLN B CA 1
ATOM 1560 C C . GLN B 1 61 ? -7.719 13.141 4.016 1 94.88 61 GLN B C 1
ATOM 1562 O O . GLN B 1 61 ? -6.777 13.828 4.422 1 94.88 61 GLN B O 1
ATOM 1567 N N . ARG B 1 62 ? -8.273 12.172 4.66 1 96 62 ARG B N 1
ATOM 1568 C CA . ARG B 1 62 ? -7.715 11.797 5.953 1 96 62 ARG B CA 1
ATOM 1569 C C . ARG B 1 62 ? -6.266 11.336 5.812 1 96 62 ARG B C 1
ATOM 1571 O O . ARG B 1 62 ? -5.41 11.703 6.617 1 96 62 ARG B O 1
ATOM 1578 N N . LEU B 1 63 ? -6.043 10.602 4.75 1 96.12 63 LEU B N 1
ATOM 1579 C CA . LEU B 1 63 ? -4.688 10.133 4.488 1 96.12 63 LEU B CA 1
ATOM 1580 C C . LEU B 1 63 ? -3.744 11.312 4.238 1 96.12 63 LEU B C 1
ATOM 1582 O O . LEU B 1 63 ? -2.633 11.344 4.773 1 96.12 63 LEU B O 1
ATOM 1586 N N . VAL B 1 64 ? -4.207 12.234 3.502 1 96.75 64 VAL B N 1
ATOM 1587 C CA . VAL B 1 64 ? -3.414 13.422 3.207 1 96.75 64 VAL B CA 1
ATOM 1588 C C . VAL B 1 64 ? -3.139 14.195 4.496 1 96.75 64 VAL B C 1
ATOM 1590 O O . VAL B 1 64 ? -2.012 14.633 4.734 1 96.75 64 VAL B O 1
ATOM 1593 N N . ALA B 1 65 ? -4.137 14.297 5.309 1 97.25 65 ALA B N 1
ATOM 1594 C CA . ALA B 1 65 ? -4.008 15.016 6.57 1 97.25 65 ALA B CA 1
ATOM 1595 C C . ALA B 1 65 ? -2.938 14.383 7.457 1 97.25 65 ALA B C 1
ATOM 1597 O O . ALA B 1 65 ? -2.084 15.078 8.008 1 97.25 65 ALA B O 1
ATOM 1598 N N . PHE B 1 66 ? -2.938 13.086 7.543 1 96.19 66 PHE B N 1
ATOM 1599 C CA . PHE B 1 66 ? -1.942 12.383 8.352 1 96.19 66 PHE B CA 1
ATOM 1600 C C . PHE B 1 66 ? -0.548 12.562 7.758 1 96.19 66 PHE B C 1
ATOM 1602 O O . PHE B 1 66 ? 0.432 12.68 8.5 1 96.19 66 PHE B O 1
ATOM 1609 N N . ALA B 1 67 ? -0.509 12.523 6.477 1 95.38 67 ALA B N 1
ATOM 1610 C CA . ALA B 1 67 ? 0.775 12.734 5.812 1 95.38 67 ALA B CA 1
ATOM 1611 C C . ALA B 1 67 ? 1.357 14.102 6.18 1 95.38 67 ALA B C 1
ATOM 1613 O O . ALA B 1 67 ? 2.529 14.203 6.551 1 95.38 67 ALA B O 1
ATOM 1614 N N . ILE B 1 68 ? 0.566 15.078 6.117 1 96.38 68 ILE B N 1
ATOM 1615 C CA . ILE B 1 68 ? 1.012 16.438 6.422 1 96.38 68 ILE B CA 1
ATOM 1616 C C . ILE B 1 68 ? 1.427 16.531 7.891 1 96.38 68 ILE B C 1
ATOM 1618 O O . ILE B 1 68 ? 2.5 17.047 8.203 1 96.38 68 ILE B O 1
ATOM 1622 N N . LEU B 1 69 ? 0.642 15.984 8.75 1 95.69 69 LEU B N 1
ATOM 1623 C CA . LEU B 1 69 ? 0.888 16.031 10.188 1 95.69 69 LEU B CA 1
ATOM 1624 C C . LEU B 1 69 ? 2.25 15.43 10.523 1 95.69 69 LEU B C 1
ATOM 1626 O O . LEU B 1 69 ? 2.971 15.961 11.375 1 95.69 69 LEU B O 1
ATOM 1630 N N . HIS B 1 70 ? 2.523 14.398 9.891 1 93.88 70 HIS B N 1
ATOM 1631 C CA . HIS B 1 70 ? 3.768 13.688 10.18 1 93.88 70 HIS B CA 1
ATOM 1632 C C . HIS B 1 70 ? 4.953 14.359 9.492 1 93.88 70 HIS B C 1
ATOM 1634 O O . HIS B 1 70 ? 5.988 14.586 10.117 1 93.88 70 HIS B O 1
ATOM 1640 N N . GLN B 1 71 ? 4.789 14.781 8.289 1 91.12 71 GLN B N 1
ATOM 1641 C CA . GLN B 1 71 ? 5.887 15.281 7.469 1 91.12 71 GLN B CA 1
ATOM 1642 C C . GLN B 1 71 ? 6.324 16.672 7.914 1 91.12 71 GLN B C 1
ATOM 1644 O O . GLN B 1 71 ? 7.496 17.031 7.789 1 91.12 71 GLN B O 1
ATOM 1649 N N . THR B 1 72 ? 5.406 17.422 8.328 1 92.69 72 THR B N 1
ATOM 1650 C CA . THR B 1 72 ? 5.695 18.797 8.75 1 92.69 72 THR B CA 1
ATOM 1651 C C . THR B 1 72 ? 6.762 18.797 9.844 1 92.69 72 THR B C 1
ATOM 1653 O O . THR B 1 72 ? 7.594 19.703 9.898 1 92.69 72 THR B O 1
ATOM 1656 N N . TYR B 1 73 ? 6.785 17.797 10.602 1 89.44 73 TYR B N 1
ATOM 1657 C CA . TYR B 1 73 ? 7.727 17.75 11.719 1 89.44 73 TYR B CA 1
ATOM 1658 C C . TYR B 1 73 ? 8.703 16.594 11.555 1 89.44 73 TYR B C 1
ATOM 1660 O O . TYR B 1 73 ? 9.297 16.125 12.531 1 89.44 73 TYR B O 1
ATOM 1668 N N . ALA B 1 74 ? 8.805 16.094 10.352 1 79.88 74 ALA B N 1
ATOM 1669 C CA . ALA B 1 74 ? 9.633 14.922 10.094 1 79.88 74 ALA B CA 1
ATOM 1670 C C . ALA B 1 74 ? 11.109 15.242 10.273 1 79.88 74 ALA B C 1
ATOM 1672 O O . ALA B 1 74 ? 11.906 14.359 10.625 1 79.88 74 ALA B O 1
ATOM 1673 N N . SER B 1 75 ? 11.508 16.406 9.883 1 72.25 75 SER B N 1
ATOM 1674 C CA . SER B 1 75 ? 12.906 16.812 10.008 1 72.25 75 SER B CA 1
ATOM 1675 C C . SER B 1 75 ? 13.336 16.844 11.469 1 72.25 75 SER B C 1
ATOM 1677 O O . SER B 1 75 ? 14.539 16.859 11.766 1 72.25 75 SER B O 1
ATOM 1679 N N . GLN B 1 76 ? 12.352 16.734 12.195 1 67.94 76 GLN B N 1
ATOM 1680 C CA . GLN B 1 76 ? 12.633 16.75 13.633 1 67.94 76 GLN B CA 1
ATOM 1681 C C . GLN B 1 76 ? 12.492 15.359 14.234 1 67.94 76 GLN B C 1
ATOM 1683 O O . GLN B 1 76 ? 11.961 14.453 13.594 1 67.94 76 GLN B O 1
ATOM 1688 N N . LYS B 1 77 ? 13.242 15.234 15.281 1 63.06 77 LYS B N 1
ATOM 1689 C CA . LYS B 1 77 ? 13.023 13.977 16 1 63.06 77 LYS B CA 1
ATOM 1690 C C . LYS B 1 77 ? 11.539 13.766 16.266 1 63.06 77 LYS B C 1
ATOM 1692 O O . LYS B 1 77 ? 10.789 14.727 16.469 1 63.06 77 LYS B O 1
ATOM 1697 N N . SER B 1 78 ? 11.07 12.57 16.141 1 65.25 78 SER B N 1
ATOM 1698 C CA . SER B 1 78 ? 9.68 12.227 16.391 1 65.25 78 SER B CA 1
ATOM 1699 C C . SER B 1 78 ? 9.18 12.852 17.688 1 65.25 78 SER B C 1
ATOM 1701 O O . SER B 1 78 ? 8.023 13.266 17.781 1 65.25 78 SER B O 1
ATOM 1703 N N . SER B 1 79 ? 10.039 12.898 18.562 1 70.19 79 SER B N 1
ATOM 1704 C CA . SER B 1 79 ? 9.664 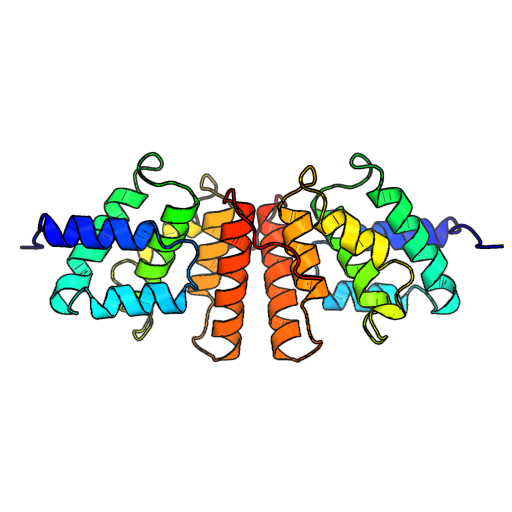13.445 19.859 1 70.19 79 SER B CA 1
ATOM 1705 C C . SER B 1 79 ? 9.398 14.945 19.766 1 70.19 79 SER B C 1
ATOM 1707 O O . SER B 1 79 ? 8.719 15.516 20.641 1 70.19 79 SER B O 1
ATOM 1709 N N . ALA B 1 80 ? 9.859 15.461 18.766 1 78.19 80 ALA B N 1
ATOM 1710 C CA . ALA B 1 80 ? 9.672 16.906 18.625 1 78.19 80 ALA B CA 1
ATOM 1711 C C . ALA B 1 80 ? 8.367 17.219 17.875 1 78.19 80 ALA B C 1
ATOM 1713 O O . ALA B 1 80 ? 7.961 18.375 17.797 1 78.19 80 ALA B O 1
ATOM 1714 N N . ASN B 1 81 ? 7.688 16.188 17.453 1 87.12 81 ASN B N 1
ATOM 1715 C CA . ASN B 1 81 ? 6.391 16.359 16.812 1 87.12 81 ASN B CA 1
ATOM 1716 C C . ASN B 1 81 ? 5.266 16.453 17.844 1 87.12 81 ASN B C 1
ATOM 1718 O O . ASN B 1 81 ? 4.941 15.469 18.5 1 87.12 81 ASN B O 1
ATOM 1722 N N . PRO B 1 82 ? 4.719 17.578 18 1 92.56 82 PRO B N 1
ATOM 1723 C CA . PRO B 1 82 ? 3.686 17.781 19.016 1 92.56 82 PRO B CA 1
ATOM 1724 C C . PRO B 1 82 ? 2.461 16.906 18.797 1 92.56 82 PRO B C 1
ATOM 1726 O O . PRO B 1 82 ? 1.66 16.719 19.719 1 92.56 82 PRO B O 1
ATOM 1729 N N . PHE B 1 83 ? 2.324 16.344 17.641 1 94.81 83 PHE B N 1
ATOM 1730 C CA . PHE B 1 83 ? 1.12 15.578 17.328 1 94.81 83 PHE B CA 1
ATOM 1731 C C . PHE B 1 83 ? 1.423 14.086 17.266 1 94.81 83 PHE B C 1
ATOM 1733 O O . PHE B 1 83 ? 0.585 13.297 16.828 1 94.81 83 PHE B O 1
ATOM 1740 N N . ILE B 1 84 ? 2.49 13.703 17.781 1 92.62 84 ILE B N 1
ATOM 1741 C CA . ILE B 1 84 ? 2.965 12.328 17.641 1 92.62 84 ILE B CA 1
ATOM 1742 C C . ILE B 1 84 ? 2.066 11.383 18.438 1 92.62 84 ILE B C 1
ATOM 1744 O O . ILE B 1 84 ? 1.771 10.273 18 1 92.62 84 ILE B O 1
ATOM 1748 N N . ASN B 1 85 ? 1.654 11.789 19.594 1 94.44 85 ASN B N 1
ATOM 1749 C CA . ASN B 1 85 ? 0.782 10.945 20.406 1 94.44 85 ASN B CA 1
ATOM 1750 C C . ASN B 1 85 ? -0.563 10.711 19.719 1 94.44 85 ASN B C 1
ATOM 1752 O O . ASN B 1 85 ? -1.112 9.609 19.797 1 94.44 85 ASN B O 1
ATOM 1756 N N . PHE B 1 86 ? -1.03 11.734 19.156 1 95.38 86 PHE B N 1
ATOM 1757 C CA . PHE B 1 86 ? -2.283 11.602 18.422 1 95.38 86 PHE B CA 1
ATOM 1758 C C . PHE B 1 86 ? -2.135 10.594 17.281 1 95.38 86 PHE B C 1
ATOM 1760 O O . PHE B 1 86 ? -2.996 9.734 17.094 1 95.38 86 PHE B O 1
ATOM 1767 N N . ILE B 1 87 ? -1.032 10.672 16.562 1 94.44 87 ILE B N 1
ATOM 1768 C CA . ILE B 1 87 ? -0.762 9.797 15.422 1 94.44 87 ILE B CA 1
ATOM 1769 C C . ILE B 1 87 ? -0.599 8.359 15.906 1 94.44 87 ILE B C 1
ATOM 1771 O O . ILE B 1 87 ? -1.222 7.441 15.367 1 94.44 87 ILE B O 1
ATOM 1775 N N . ILE B 1 88 ? 0.077 8.18 16.984 1 92.88 88 ILE B N 1
ATOM 1776 C CA . ILE B 1 88 ? 0.341 6.859 17.547 1 92.88 88 ILE B CA 1
ATOM 1777 C C . ILE B 1 88 ? -0.959 6.246 18.062 1 92.88 88 ILE B C 1
ATOM 1779 O O . ILE B 1 88 ? -1.227 5.062 17.828 1 92.88 88 ILE B O 1
ATOM 1783 N N . ASN B 1 89 ? -1.732 7.078 18.672 1 93.94 89 ASN B N 1
ATOM 1784 C CA . ASN B 1 89 ? -2.998 6.59 19.219 1 93.94 89 ASN B CA 1
ATOM 1785 C C . ASN B 1 89 ? -3.939 6.137 18.094 1 93.94 89 ASN B C 1
ATOM 1787 O O . ASN B 1 89 ? -4.66 5.148 18.25 1 93.94 89 ASN B O 1
ATOM 1791 N N . THR B 1 90 ? -3.947 6.832 17.047 1 92.69 90 THR B N 1
ATOM 1792 C CA . THR B 1 90 ? -4.773 6.453 15.906 1 92.69 90 THR B CA 1
ATOM 1793 C C . THR B 1 90 ? -4.316 5.121 15.32 1 92.69 90 THR B C 1
ATOM 1795 O O . THR B 1 90 ? -5.141 4.273 14.977 1 92.69 90 THR B O 1
ATOM 1798 N N . ALA B 1 91 ? -3.035 4.949 15.273 1 90.62 91 ALA B N 1
ATOM 1799 C CA . ALA B 1 91 ? -2.469 3.709 14.742 1 90.62 91 ALA B CA 1
ATOM 1800 C C . ALA B 1 91 ? -2.787 2.529 15.656 1 90.62 91 ALA B C 1
ATOM 1802 O O . ALA B 1 91 ? -2.848 1.384 15.203 1 90.62 91 ALA B O 1
ATOM 1803 N N . SER B 1 92 ? -2.953 2.82 16.906 1 90.94 92 SER B N 1
ATOM 1804 C CA . SER B 1 92 ? -3.174 1.775 17.891 1 90.94 92 SER B CA 1
ATOM 1805 C C . SER B 1 92 ? -4.664 1.529 18.125 1 90.94 92 SER B C 1
ATOM 1807 O O . SER B 1 92 ? -5.043 0.642 18.891 1 90.94 92 SER B O 1
ATOM 1809 N N . ASP B 1 93 ? -5.477 2.285 17.469 1 89.81 93 ASP B N 1
ATOM 1810 C CA . ASP B 1 93 ? -6.922 2.158 17.609 1 89.81 93 ASP B CA 1
ATOM 1811 C C . ASP B 1 93 ? -7.457 0.982 16.797 1 89.81 93 ASP B C 1
ATOM 1813 O O . ASP B 1 93 ? -7.652 1.097 15.594 1 89.81 93 ASP B O 1
ATOM 1817 N N . ASP B 1 94 ? -7.898 -0.054 17.438 1 85.81 94 ASP B N 1
ATOM 1818 C CA . ASP B 1 94 ? -8.367 -1.269 16.781 1 85.81 94 ASP B CA 1
ATOM 1819 C C . ASP B 1 94 ? -9.711 -1.04 16.094 1 85.81 94 ASP B C 1
ATOM 1821 O O . ASP B 1 94 ? -10.109 -1.813 15.227 1 85.81 94 ASP B O 1
ATOM 1825 N N . GLU B 1 95 ? -10.375 0.023 16.438 1 86.94 95 GLU B N 1
ATOM 1826 C CA . GLU B 1 95 ? -11.68 0.305 15.867 1 86.94 95 GLU B CA 1
ATOM 1827 C C . GLU B 1 95 ? -11.57 1.251 14.672 1 86.94 95 GLU B C 1
ATOM 1829 O O . GLU B 1 95 ? -12.555 1.497 13.969 1 86.94 95 GLU B O 1
ATOM 1834 N N . GLY B 1 96 ? -10.406 1.726 14.461 1 88.06 96 GLY B N 1
ATOM 1835 C CA . GLY B 1 96 ? -10.195 2.652 13.359 1 88.06 96 GLY B CA 1
ATOM 1836 C C . GLY B 1 96 ? -10.125 1.965 12.008 1 88.06 96 GLY B C 1
ATOM 1837 O O . GLY B 1 96 ? -10.164 0.735 11.93 1 88.06 96 GLY B O 1
ATOM 1838 N N . GLU B 1 97 ? -10.062 2.811 10.984 1 89.06 97 GLU B N 1
ATOM 1839 C CA . GLU B 1 97 ? -9.93 2.295 9.625 1 89.06 97 GLU B CA 1
ATOM 1840 C C . GLU B 1 97 ? -8.586 1.602 9.422 1 89.06 97 GLU B C 1
ATOM 1842 O O . GLU B 1 97 ? -7.539 2.162 9.75 1 89.06 97 GLU B O 1
ATOM 1847 N N . LYS B 1 98 ? -8.602 0.459 8.836 1 88.06 98 LYS B N 1
ATOM 1848 C CA . LYS B 1 98 ? -7.391 -0.336 8.664 1 88.06 98 LYS B CA 1
ATOM 1849 C C . LYS B 1 98 ? -6.387 0.384 7.77 1 88.06 98 LYS B C 1
ATOM 1851 O O . LYS B 1 98 ? -5.184 0.363 8.039 1 88.06 98 LYS B O 1
ATOM 1856 N N . TYR B 1 99 ? -6.98 0.97 6.727 1 89.25 99 TYR B N 1
ATOM 1857 C CA . TYR B 1 99 ? -6.078 1.628 5.789 1 89.25 99 TYR B CA 1
ATOM 1858 C C . TYR B 1 99 ? -5.352 2.789 6.457 1 89.25 99 TYR B C 1
ATOM 1860 O O . TYR B 1 99 ? -4.176 3.037 6.176 1 89.25 99 TYR B O 1
ATOM 1868 N N . GLU B 1 100 ? -5.988 3.467 7.383 1 91.81 100 GLU B N 1
ATOM 1869 C CA . GLU B 1 100 ? -5.359 4.574 8.094 1 91.81 100 GLU B CA 1
ATOM 1870 C C . GLU B 1 100 ? -4.266 4.078 9.039 1 91.81 100 GLU B C 1
ATOM 1872 O O . GLU B 1 100 ? -3.162 4.625 9.055 1 91.81 100 GLU B O 1
ATOM 1877 N N . ARG B 1 101 ? -4.637 3.062 9.742 1 91.56 101 ARG B N 1
ATOM 1878 C CA . ARG B 1 101 ? -3.688 2.482 10.688 1 91.56 101 ARG B CA 1
ATOM 1879 C C . ARG B 1 101 ? -2.428 2.006 9.977 1 91.56 101 ARG B C 1
ATOM 1881 O O . ARG B 1 101 ? -1.312 2.27 10.43 1 91.56 101 ARG B O 1
ATOM 1888 N N . ALA B 1 102 ? -2.672 1.376 8.883 1 87.75 102 ALA B N 1
ATOM 1889 C CA . ALA B 1 102 ? -1.562 0.849 8.094 1 87.75 102 ALA B CA 1
ATOM 1890 C C . ALA B 1 102 ? -0.687 1.978 7.555 1 87.75 102 ALA B C 1
ATOM 1892 O O . ALA B 1 102 ? 0.542 1.877 7.566 1 87.75 102 ALA B O 1
ATOM 1893 N N . PHE B 1 103 ? -1.278 2.994 7.086 1 91.25 103 PHE B N 1
ATOM 1894 C CA . PHE B 1 103 ? -0.538 4.125 6.535 1 91.25 103 PHE B CA 1
ATOM 1895 C C . PHE B 1 103 ? 0.303 4.797 7.617 1 91.25 103 PHE B C 1
ATOM 1897 O O . PHE B 1 103 ? 1.474 5.109 7.391 1 91.25 103 PHE B O 1
ATOM 1904 N N . ILE B 1 104 ? -0.283 4.977 8.766 1 92.88 104 ILE B N 1
ATOM 1905 C CA . ILE B 1 104 ? 0.402 5.637 9.875 1 92.88 104 ILE B CA 1
ATOM 1906 C C . ILE B 1 104 ? 1.616 4.812 10.297 1 92.88 104 ILE B C 1
ATOM 1908 O O . ILE B 1 104 ? 2.682 5.363 10.578 1 92.88 104 ILE B O 1
ATOM 1912 N N . LEU B 1 105 ? 1.435 3.559 10.359 1 88.94 105 LEU B N 1
ATOM 1913 C CA . LEU B 1 105 ? 2.543 2.682 10.719 1 88.94 105 LEU B CA 1
ATOM 1914 C C . LEU B 1 105 ? 3.711 2.857 9.758 1 88.94 105 LEU B C 1
ATOM 1916 O O . LEU B 1 105 ? 4.871 2.842 10.172 1 88.94 105 LEU B O 1
ATOM 1920 N N . GLN B 1 106 ? 3.357 3.086 8.531 1 87.44 106 GLN B N 1
ATOM 1921 C CA . GLN B 1 106 ? 4.398 3.312 7.535 1 87.44 106 GLN B CA 1
ATOM 1922 C C . GLN B 1 106 ? 5.07 4.664 7.742 1 87.44 106 GLN B C 1
ATOM 1924 O O . GLN B 1 106 ? 6.293 4.781 7.621 1 87.44 106 GLN B O 1
ATOM 1929 N N . LEU B 1 107 ? 4.285 5.59 8.031 1 90.44 107 LEU B N 1
ATOM 1930 C CA . LEU B 1 107 ? 4.809 6.926 8.289 1 90.44 107 LEU B CA 1
ATOM 1931 C C . LEU B 1 107 ? 5.785 6.914 9.453 1 90.44 107 LEU B C 1
ATOM 1933 O O . LEU B 1 107 ? 6.891 7.449 9.352 1 90.44 107 LEU B O 1
ATOM 1937 N N . LEU B 1 108 ? 5.395 6.227 10.43 1 89.31 108 LEU B N 1
ATOM 1938 C CA . LEU B 1 108 ? 6.184 6.188 11.656 1 89.31 108 LEU B CA 1
ATOM 1939 C C . LEU B 1 108 ? 7.438 5.336 11.469 1 89.31 108 LEU B C 1
ATOM 1941 O O . LEU B 1 108 ? 8.453 5.559 12.133 1 89.31 108 LEU B O 1
ATOM 1945 N N . GLY B 1 109 ? 7.246 4.406 10.609 1 85.44 109 GLY B N 1
ATOM 1946 C CA . GLY B 1 109 ? 8.359 3.5 10.383 1 85.44 109 GLY B CA 1
ATOM 1947 C C . GLY B 1 109 ? 9.344 4.008 9.352 1 85.44 109 GLY B C 1
ATOM 1948 O O . GLY B 1 109 ? 10.406 3.416 9.156 1 85.44 109 GLY B O 1
ATOM 1949 N N . SER B 1 110 ? 9.055 5.055 8.703 1 83.38 110 SER B N 1
ATOM 1950 C CA . SER B 1 110 ? 9.922 5.582 7.66 1 83.38 110 SER B CA 1
ATOM 1951 C C . SER B 1 110 ? 11.164 6.234 8.25 1 83.38 110 SER B C 1
ATOM 1953 O O . SER B 1 110 ? 11.094 6.906 9.289 1 83.38 110 SER B O 1
ATOM 1955 N N . ASP B 1 111 ? 12.359 5.945 7.742 1 76.69 111 ASP B N 1
ATOM 1956 C CA . ASP B 1 111 ? 13.617 6.434 8.305 1 76.69 111 ASP B CA 1
ATOM 1957 C C . ASP B 1 111 ? 14.164 7.609 7.496 1 76.69 111 ASP B C 1
ATOM 1959 O O . ASP B 1 111 ? 15.305 8.023 7.691 1 76.69 111 ASP B O 1
ATOM 1963 N N . GLY B 1 112 ? 13.477 8.148 6.703 1 79.19 112 GLY B N 1
ATOM 1964 C CA . GLY B 1 112 ? 13.898 9.305 5.934 1 79.19 112 GLY B CA 1
ATOM 1965 C C . GLY B 1 112 ? 14.938 8.984 4.879 1 79.19 112 GLY B C 1
ATOM 1966 O O . GLY B 1 112 ? 15.461 9.883 4.215 1 79.19 112 GLY B O 1
ATOM 1967 N N . SER B 1 113 ? 15.258 7.758 4.738 1 84.94 113 SER B N 1
ATOM 1968 C CA . SER B 1 113 ? 16.203 7.355 3.699 1 84.94 113 SER B CA 1
ATOM 1969 C C . SER B 1 113 ? 15.586 7.5 2.312 1 84.94 113 SER B C 1
ATOM 1971 O O . SER B 1 113 ? 14.367 7.625 2.178 1 84.94 113 SER B O 1
ATOM 1973 N N . SER B 1 114 ? 16.453 7.527 1.303 1 86.25 114 SER B N 1
ATOM 1974 C CA . SER B 1 114 ? 15.961 7.609 -0.072 1 86.25 114 SER B CA 1
ATOM 1975 C C . SER B 1 114 ? 15.031 6.445 -0.399 1 86.25 114 SER B C 1
ATOM 1977 O O . SER B 1 114 ? 13.984 6.641 -1.02 1 86.25 114 SER B O 1
ATOM 1979 N N . SER B 1 115 ? 15.383 5.27 -0.067 1 86 115 SER B N 1
ATOM 1980 C CA . SER B 1 115 ? 14.562 4.086 -0.293 1 86 115 SER B CA 1
ATOM 1981 C C . SER B 1 115 ? 13.25 4.168 0.49 1 86 115 SER B C 1
ATOM 1983 O O . SER B 1 115 ? 12.195 3.791 -0.018 1 86 115 SER B O 1
ATOM 1985 N N . GLY B 1 116 ? 13.398 4.668 1.634 1 87.94 116 GLY B N 1
ATOM 1986 C CA . GLY B 1 116 ? 12.211 4.832 2.463 1 87.94 116 GLY B CA 1
ATOM 198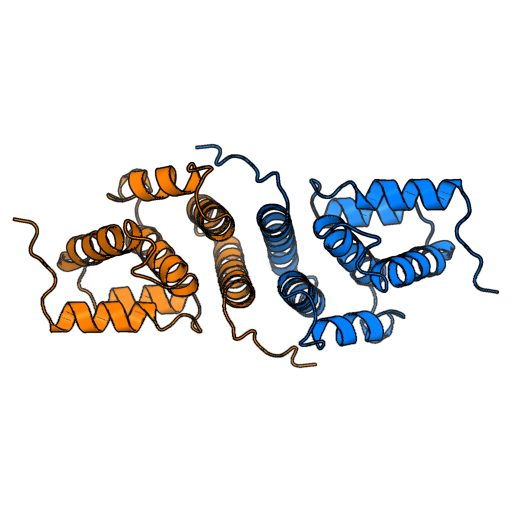7 C C . GLY B 1 116 ? 11.211 5.816 1.888 1 87.94 116 GLY B C 1
ATOM 1988 O O . GLY B 1 116 ? 10 5.59 1.953 1 87.94 116 GLY B O 1
ATOM 1989 N N . LYS B 1 117 ? 11.773 6.754 1.337 1 89 117 LYS B N 1
ATOM 1990 C CA . LYS B 1 117 ? 10.93 7.766 0.715 1 89 117 LYS B CA 1
ATOM 1991 C C . LYS B 1 117 ? 10.164 7.188 -0.471 1 89 117 LYS B C 1
ATOM 1993 O O . LYS B 1 117 ? 8.969 7.461 -0.643 1 89 117 LYS B O 1
ATOM 1998 N N . GLU B 1 118 ? 10.844 6.453 -1.247 1 90.81 118 GLU B N 1
ATOM 1999 C CA . GLU B 1 118 ? 10.211 5.812 -2.393 1 90.81 118 GLU B CA 1
ATOM 2000 C C . GLU B 1 118 ? 9.094 4.875 -1.95 1 90.81 118 GLU B C 1
ATOM 2002 O O . GLU B 1 118 ? 8.039 4.816 -2.584 1 90.81 118 GLU B O 1
ATOM 2007 N N . VAL B 1 119 ? 9.344 4.203 -0.883 1 90.69 119 VAL B N 1
ATOM 2008 C CA . VAL B 1 119 ? 8.359 3.277 -0.331 1 90.69 119 VAL B CA 1
ATOM 2009 C C . VAL B 1 119 ? 7.113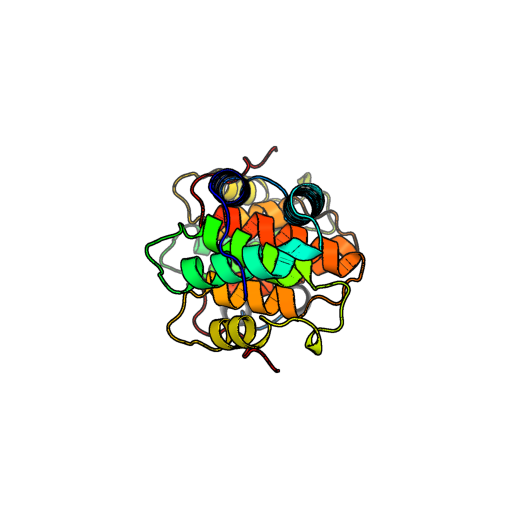 4.047 0.107 1 90.69 119 VAL B C 1
ATOM 2011 O O . VAL B 1 119 ? 5.988 3.654 -0.208 1 90.69 119 VAL B O 1
ATOM 2014 N N . LEU B 1 120 ? 7.359 5.094 0.713 1 92 120 LEU B N 1
ATOM 2015 C CA . LEU B 1 120 ? 6.254 5.902 1.217 1 92 120 LEU B CA 1
ATOM 2016 C C . LEU B 1 120 ? 5.434 6.477 0.067 1 92 120 LEU B C 1
ATOM 2018 O O . LEU B 1 120 ? 4.199 6.449 0.106 1 92 120 LEU B O 1
ATOM 2022 N N . LEU B 1 121 ? 6.156 6.961 -0.938 1 91.44 121 LEU B N 1
ATOM 2023 C CA . LEU B 1 121 ? 5.488 7.523 -2.109 1 91.44 121 LEU B CA 1
ATOM 2024 C C . LEU B 1 121 ? 4.602 6.48 -2.779 1 91.44 121 LEU B C 1
ATOM 2026 O O . LEU B 1 121 ? 3.438 6.754 -3.088 1 91.44 121 LEU B O 1
ATOM 2030 N N . SER B 1 122 ? 5.145 5.383 -2.908 1 89.88 122 SER B N 1
ATOM 2031 C CA . SER B 1 122 ? 4.422 4.316 -3.594 1 89.88 122 SER B CA 1
ATOM 2032 C C . SER B 1 122 ? 3.25 3.812 -2.756 1 89.88 122 SER B C 1
ATOM 2034 O O . SER B 1 122 ? 2.178 3.521 -3.291 1 89.88 122 SER B O 1
ATOM 2036 N N . GLN B 1 123 ? 3.447 3.662 -1.453 1 90.44 123 GLN B N 1
ATOM 2037 C CA . GLN B 1 123 ? 2.389 3.201 -0.56 1 90.44 123 GLN B CA 1
ATOM 2038 C C . GLN B 1 123 ? 1.233 4.195 -0.516 1 90.44 123 GLN B C 1
ATOM 2040 O O . GLN B 1 123 ? 0.066 3.803 -0.519 1 90.44 123 GLN B O 1
ATOM 2045 N N . PHE B 1 124 ? 1.659 5.445 -0.507 1 92.44 124 PHE B N 1
ATOM 2046 C CA . PHE B 1 124 ? 0.638 6.484 -0.502 1 92.44 124 PHE B CA 1
ATOM 2047 C C . PHE B 1 124 ? -0.217 6.41 -1.761 1 92.44 124 PHE B C 1
ATOM 2049 O O . PHE B 1 124 ? -1.447 6.41 -1.684 1 92.44 124 PHE B O 1
ATOM 2056 N N . SER B 1 125 ? 0.448 6.348 -2.91 1 89.88 125 SER B N 1
ATOM 2057 C CA . SER B 1 125 ? -0.27 6.266 -4.18 1 89.88 125 SER B CA 1
ATOM 2058 C C . SER B 1 125 ? -1.179 5.043 -4.219 1 89.88 125 SER B C 1
ATOM 2060 O O . SER B 1 125 ? -2.316 5.121 -4.688 1 89.88 125 SER B O 1
ATOM 2062 N N . LEU B 1 126 ? -0.716 3.926 -3.734 1 88.94 126 LEU B N 1
ATOM 2063 C CA . LEU B 1 126 ? -1.491 2.691 -3.701 1 88.94 126 LEU B CA 1
ATOM 2064 C C . LEU B 1 126 ? -2.723 2.846 -2.814 1 88.94 126 LEU B C 1
ATOM 2066 O O . LEU B 1 126 ? -3.822 2.441 -3.197 1 88.94 126 LEU B O 1
ATOM 2070 N N . LEU B 1 127 ? -2.592 3.414 -1.674 1 92 127 LEU B N 1
ATOM 2071 C CA . LEU B 1 127 ? -3.682 3.568 -0.717 1 92 127 LEU B CA 1
ATOM 2072 C C . LEU B 1 127 ? -4.754 4.504 -1.264 1 92 127 LEU B C 1
ATOM 2074 O O . LEU B 1 127 ? -5.949 4.234 -1.123 1 92 127 LEU B O 1
ATOM 2078 N N . ILE B 1 128 ? -4.285 5.559 -1.889 1 91.44 128 ILE B N 1
ATOM 2079 C CA . ILE B 1 128 ? -5.223 6.504 -2.484 1 91.44 128 ILE B CA 1
ATOM 2080 C C . ILE B 1 128 ? -6.062 5.801 -3.549 1 91.44 128 ILE B C 1
ATOM 2082 O O . ILE B 1 128 ? -7.266 6.043 -3.66 1 91.44 128 ILE B O 1
ATOM 2086 N N . CYS B 1 129 ? -5.41 4.949 -4.25 1 88.62 129 CYS B N 1
ATOM 2087 C CA . CYS B 1 129 ? -6.117 4.211 -5.289 1 88.62 129 CYS B CA 1
ATOM 2088 C C . CYS B 1 129 ? -7.141 3.258 -4.684 1 88.62 129 CYS B C 1
ATOM 2090 O O . CYS B 1 129 ? -8.266 3.156 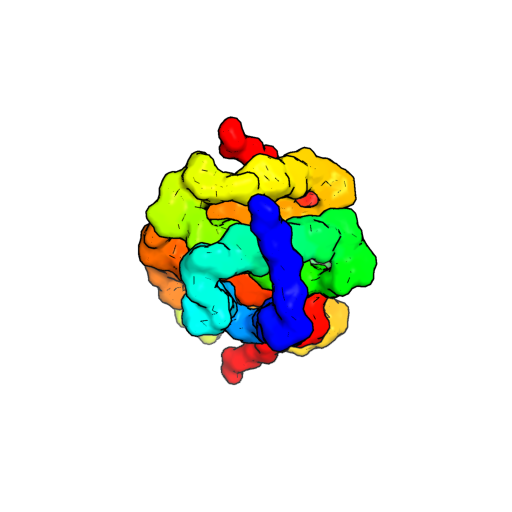-5.172 1 88.62 129 CYS B O 1
ATOM 2092 N N . ILE B 1 130 ? -6.762 2.623 -3.656 1 87.62 130 ILE B N 1
ATOM 2093 C CA . ILE B 1 130 ? -7.59 1.586 -3.045 1 87.62 130 ILE B CA 1
ATOM 2094 C C . ILE B 1 130 ? -8.812 2.219 -2.393 1 87.62 130 ILE B C 1
ATOM 2096 O O . ILE B 1 130 ? -9.938 1.732 -2.561 1 87.62 130 ILE B O 1
ATOM 2100 N N . VAL B 1 131 ? -8.555 3.275 -1.727 1 90.19 131 VAL B N 1
ATOM 2101 C CA . VAL B 1 131 ? -9.641 3.855 -0.945 1 90.19 131 VAL B CA 1
ATOM 2102 C C . VAL B 1 131 ? -10.391 4.883 -1.787 1 90.19 131 VAL B C 1
ATOM 2104 O O . VAL B 1 131 ? -11.523 5.242 -1.472 1 90.19 131 VAL B O 1
ATOM 2107 N N . GLY B 1 132 ? -9.656 5.352 -2.814 1 85.62 132 GLY B N 1
ATOM 2108 C CA . GLY B 1 132 ? -10.242 6.379 -3.658 1 85.62 132 GLY B CA 1
ATOM 2109 C C . GLY B 1 132 ? -10.961 5.816 -4.871 1 85.62 132 GLY B C 1
ATOM 2110 O O . GLY B 1 132 ? -10.977 4.598 -5.078 1 85.62 132 GLY B O 1
ATOM 2111 N N . ARG B 1 133 ? -11.594 6.566 -5.664 1 70.06 133 ARG B N 1
ATOM 2112 C CA . ARG B 1 133 ? -12.406 6.141 -6.801 1 70.06 133 ARG B CA 1
ATOM 2113 C C . ARG B 1 133 ? -11.578 6.129 -8.086 1 70.06 133 ARG B C 1
ATOM 2115 O O . ARG B 1 133 ? -11.938 5.453 -9.055 1 70.06 133 ARG B O 1
ATOM 2122 N N . SER B 1 134 ? -10.391 6.84 -7.996 1 67.69 134 SER B N 1
ATOM 2123 C CA . SER B 1 134 ? -9.688 6.941 -9.273 1 67.69 134 SER B CA 1
ATOM 2124 C C . SER B 1 134 ? -8.289 6.336 -9.188 1 67.69 134 SER B C 1
ATOM 2126 O O . SER B 1 134 ? -7.516 6.676 -8.289 1 67.69 134 SER B O 1
ATOM 2128 N N . CYS B 1 135 ? -8.141 5.129 -9.695 1 66.94 135 CYS B N 1
ATOM 2129 C CA . CYS B 1 135 ? -6.801 4.559 -9.773 1 66.94 135 CYS B CA 1
ATOM 2130 C C . CYS B 1 135 ? -6.195 4.777 -11.148 1 66.94 135 CYS B C 1
ATOM 2132 O O . CYS B 1 135 ? -6.914 4.852 -12.148 1 66.94 135 CYS B O 1
ATOM 2134 N N . PRO B 1 136 ? -4.895 5.191 -11.102 1 60.97 136 PRO B N 1
ATOM 2135 C CA . PRO B 1 136 ? -4.258 5.371 -12.406 1 60.97 136 PRO B CA 1
ATOM 2136 C C . PRO B 1 136 ? -4.375 4.129 -13.297 1 60.97 136 PRO B C 1
ATOM 2138 O O . PRO B 1 136 ? -4.5 3.014 -12.789 1 60.97 136 PRO B O 1
ATOM 2141 N N . SER B 1 137 ? -4.699 4.355 -14.492 1 58.34 137 SER B N 1
ATOM 2142 C CA . SER B 1 137 ? -4.906 3.311 -15.492 1 58.34 137 SER B CA 1
ATOM 2143 C C . SER B 1 137 ? -3.615 2.547 -15.766 1 58.34 137 SER B C 1
ATOM 2145 O O . SER B 1 137 ? -2.521 3.094 -15.625 1 58.34 137 SER B O 1
ATOM 2147 N N . VAL B 1 138 ? -3.596 1.146 -15.688 1 56 138 VAL B N 1
ATOM 2148 C CA . VAL B 1 138 ? -2.502 0.29 -16.125 1 56 138 VAL B CA 1
ATOM 2149 C C . VAL B 1 138 ? -1.976 0.784 -17.469 1 56 138 VAL B C 1
ATOM 2151 O O . VAL B 1 138 ? -2.736 0.908 -18.438 1 56 138 VAL B O 1
ATOM 2154 N N . VAL B 1 139 ? -1.058 1.77 -17.578 1 49.59 139 VAL B N 1
ATOM 2155 C CA . VAL B 1 139 ? -0.554 2.123 -18.906 1 49.59 139 VAL B CA 1
ATOM 2156 C C . VAL B 1 139 ? 0.219 0.947 -19.5 1 49.59 139 VAL B C 1
ATOM 2158 O O . VAL B 1 139 ? 1.264 0.555 -18.969 1 49.59 139 VAL B O 1
ATOM 2161 N N . LEU B 1 140 ? -0.305 -0.111 -19.922 1 41.03 140 LEU B N 1
ATOM 2162 C CA . LEU B 1 140 ? 0.357 -1.094 -20.781 1 41.03 140 LEU B CA 1
ATOM 2163 C C . LEU B 1 140 ? 0.851 -0.45 -22.062 1 41.03 140 LEU B C 1
ATOM 2165 O O . LEU B 1 140 ? 0.191 0.435 -22.625 1 41.03 140 LEU B O 1
#

Foldseek 3Di:
DLDADDPVRVVQLVVLLVVLQDFLVVSLVSVPVVDPLVCLVNSLVVLLVQLVDVVNHAPSSNLSSLSNLLSSCVVDDCVVRPCNVVLVVQLVDPPHDPLSNVLSVLSVPQPPDPVSSVVNRVSSLVSCVVRPDDHDDPPD/DLDADDPVRVVQLVVLLVVLQDFLVVSLVSCPVVDPLVCLVNSLVVLLVQLVDVVNHAPSSNLSSLSNLLSSCVVDDCVVRPCNVVLVVQLVDPPHDPLSNVLSVLSVPQPPDPVSSVVNRVSSLVSCVVRPDDHDDPPD

Sequence (280 aa):
MMKTLNADESKTLYALLKSEQSPIDEIAADFNSKFPRARHFVACSSLVLLLQDKKLLHSTQRLVAFAILHQTYASQKSSANPFINFIINTASDDEGEKYERAFILQLLGSDGSSSGKEVLLSQFSLLICIVGRSCPSVVLMMKTLNADESKTLYALLKSEQSPIDEIAADFNSKFPRARHFVACSSLVLLLQDKKLLHSTQRLVAFAILHQTYASQKSSANPFINFIINTASDDEGEKYERAFILQLLGSDGSSSGKEVLLSQFSLLICIVGRSCPSVVL

Organism: Quercus lobata (NCBI:txid97700)

Secondary structure (DSSP, 8-state):
--PPPPHHHHHHHHHHHT-TTS-HHHHHHHHHHHS-HHHHHHHHHHHHHHHHSTTTS-HHHHHHHHHHHHHTTTTS-GGG-TTHHHHHHHHH-TTS-HHHHHHHHHHHH--S-HHHHHHHHHHHHHHHHHHSS-PPP---/--PPPPHHHHHHHHHHHT-TTS-HHHHHHHHHHHS-HHHHHHHHHHHHHHHHSTTTS-HHHHHHHHHHHHHTTTTS-GGG-TTHHHHHHHHT-TTS-HHHHHHHHHHHH--S-HHHHHHHHHHHHHHHHHHSS-PPP---